Protein AF-A0A952T6V2-F1 (afdb_monomer)

Radius of gyration: 19.0 Å; Cα contacts (8 Å, |Δi|>4): 283; chains: 1; bounding box: 51×37×57 Å

Nearest PDB structures (foldseek):
  5joc-assembly2_B  TM=4.516E-01  e=6.821E+00  Escherichia coli
  5wac-assembly3_C  TM=3.506E-01  e=3.526E+00  Acinetobacter baumannii
  2gfg-assembly3_C  TM=2.099E-01  e=6.774E-01  Halalkalibacterium halodurans
  8jb8-assembly2_B  TM=3.671E-01  e=6.821E+00  Escherichia coli
  4kr1-assembly1_A  TM=1.926E-01  e=1.926E+00  Saccharomyces cerevisiae S288C

Mean predicted aligned error: 11.52 Å

pLDDT: mean 79.19, std 21.56, range [31.27, 98.25]

Solvent-accessible surface area (backbone atoms only — not comparable to full-atom values): 11192 Å² total; per-residue (Å²): 138,85,82,80,81,79,78,82,86,79,60,74,58,89,64,98,67,80,79,84,80,70,80,62,72,74,79,49,77,77,62,78,78,76,89,74,97,61,92,68,78,54,72,73,80,26,57,70,50,67,39,66,92,69,35,31,39,34,30,53,42,68,73,41,96,48,65,56,94,90,37,59,30,51,30,40,36,42,34,27,50,77,84,40,83,34,35,41,39,38,33,24,84,61,91,54,64,54,59,48,42,70,71,66,48,57,44,35,61,42,60,73,45,68,70,29,43,56,44,64,77,76,48,69,65,66,38,78,55,94,94,36,75,32,68,35,80,85,58,42,32,34,33,40,38,36,85,54,98,76,33,32,40,38,39,41,44,50,66,84,42,86,82,55,66,30,37,40,34,42,28,39,80,56,39,74,56,55,53,50,53,46,66,77,74,101

Structure (mmCIF, N/CA/C/O backbone):
data_AF-A0A952T6V2-F1
#
_entry.id   AF-A0A952T6V2-F1
#
loop_
_atom_site.group_PDB
_atom_site.id
_atom_site.type_symbol
_atom_site.label_atom_id
_atom_site.label_alt_id
_atom_site.label_comp_id
_atom_site.label_asym_id
_atom_site.label_entity_id
_atom_site.label_seq_id
_atom_site.pdbx_PDB_ins_code
_atom_site.Cartn_x
_atom_site.Cartn_y
_atom_site.Cartn_z
_atom_site.occupancy
_atom_site.B_iso_or_equiv
_atom_site.auth_seq_id
_atom_site.auth_comp_id
_atom_site.auth_asym_id
_atom_site.auth_atom_id
_atom_site.pdbx_PDB_model_num
ATOM 1 N N . MET A 1 1 ? 31.527 1.561 27.459 1.00 37.84 1 MET A N 1
ATOM 2 C CA . MET A 1 1 ? 30.372 2.118 26.726 1.00 37.84 1 MET A CA 1
ATOM 3 C C . MET A 1 1 ? 29.727 0.969 25.978 1.00 37.84 1 MET A C 1
ATOM 5 O O . MET A 1 1 ? 30.152 0.643 24.878 1.00 37.84 1 MET A O 1
ATOM 9 N N . GLU A 1 2 ? 28.798 0.285 26.635 1.00 31.27 2 GLU A N 1
ATOM 10 C CA . GLU A 1 2 ? 28.018 -0.795 26.032 1.00 31.27 2 GLU A CA 1
ATOM 11 C C . GLU A 1 2 ? 26.906 -0.183 25.176 1.00 31.27 2 GLU A C 1
ATOM 13 O O . GLU A 1 2 ? 26.205 0.728 25.615 1.00 31.27 2 GLU A O 1
ATOM 18 N N . ARG A 1 3 ? 26.798 -0.637 23.924 1.00 33.47 3 ARG A N 1
ATOM 19 C CA . ARG A 1 3 ? 25.703 -0.287 23.018 1.00 33.47 3 ARG A CA 1
ATOM 20 C C . ARG A 1 3 ? 24.607 -1.328 23.199 1.00 33.47 3 ARG A C 1
ATOM 22 O O . ARG A 1 3 ? 24.755 -2.466 22.764 1.00 33.47 3 ARG A O 1
ATOM 29 N N . THR A 1 4 ? 23.529 -0.932 23.857 1.00 34.03 4 THR A N 1
ATOM 30 C CA . THR A 1 4 ? 22.319 -1.737 23.998 1.00 34.03 4 THR A CA 1
ATOM 31 C C . THR A 1 4 ? 21.634 -1.834 22.636 1.00 34.03 4 THR A C 1
ATOM 33 O O . THR A 1 4 ? 21.195 -0.829 22.081 1.00 34.03 4 THR A O 1
ATOM 36 N N . HIS A 1 5 ? 21.576 -3.042 22.076 1.00 36.59 5 HIS A N 1
ATOM 37 C CA . HIS A 1 5 ? 20.748 -3.346 20.914 1.00 36.59 5 HIS A CA 1
ATOM 38 C C . HIS A 1 5 ? 19.276 -3.266 21.328 1.00 36.59 5 HIS A C 1
ATOM 40 O O . HIS A 1 5 ? 18.821 -4.017 22.188 1.00 36.59 5 HIS A O 1
ATOM 46 N N . GLN A 1 6 ? 18.548 -2.324 20.738 1.00 34.47 6 GLN A N 1
ATOM 47 C CA . GLN A 1 6 ? 17.123 -2.132 20.962 1.00 34.47 6 GLN A CA 1
ATOM 48 C C . GLN A 1 6 ? 16.366 -3.085 20.025 1.00 34.47 6 GLN A C 1
ATOM 50 O O . GLN A 1 6 ? 16.342 -2.881 18.812 1.00 34.47 6 GLN A O 1
ATOM 55 N N . SER A 1 7 ? 15.813 -4.164 20.584 1.00 36.34 7 SER A N 1
ATOM 56 C CA . SER A 1 7 ? 14.886 -5.057 19.880 1.00 36.34 7 SER A CA 1
ATOM 57 C C . SER A 1 7 ? 13.633 -4.281 19.494 1.00 36.34 7 SER A C 1
ATOM 59 O O . SER A 1 7 ? 12.967 -3.703 20.350 1.00 36.34 7 SER A O 1
ATOM 61 N N . THR A 1 8 ? 13.304 -4.275 18.206 1.00 36.53 8 THR A N 1
ATOM 62 C CA . THR A 1 8 ? 11.994 -3.848 17.717 1.00 36.53 8 THR A CA 1
ATOM 63 C C . THR A 1 8 ? 10.997 -4.936 18.096 1.00 36.53 8 THR A C 1
ATOM 65 O O . THR A 1 8 ? 11.062 -6.046 17.576 1.00 36.53 8 THR A O 1
ATOM 68 N N . GLU A 1 9 ? 10.137 -4.654 19.067 1.00 40.06 9 GLU A N 1
ATOM 69 C CA . GLU A 1 9 ? 9.125 -5.599 19.530 1.00 40.06 9 GLU A CA 1
ATOM 70 C C . GLU A 1 9 ? 7.988 -5.641 18.499 1.00 40.06 9 GLU A C 1
ATOM 72 O O . GLU A 1 9 ? 7.324 -4.642 18.226 1.00 40.06 9 GLU A O 1
ATOM 77 N N . GLU A 1 10 ? 7.851 -6.783 17.827 1.00 39.56 10 GLU A N 1
ATOM 78 C CA . GLU A 1 10 ? 6.893 -7.011 16.747 1.00 39.56 10 GLU A CA 1
ATOM 79 C C . GLU A 1 10 ? 5.647 -7.700 17.312 1.00 39.56 10 GLU A C 1
ATOM 81 O O . GLU A 1 10 ? 5.734 -8.823 17.807 1.00 39.56 10 GLU A O 1
ATOM 86 N N . ALA A 1 11 ? 4.477 -7.068 17.212 1.00 40.44 11 ALA A N 1
ATOM 87 C CA . ALA A 1 11 ? 3.218 -7.706 17.585 1.00 40.44 11 ALA A CA 1
ATOM 88 C C . ALA A 1 11 ? 2.654 -8.503 16.394 1.00 40.44 11 ALA A C 1
ATOM 90 O O . ALA A 1 11 ? 2.431 -7.963 15.308 1.00 40.44 11 ALA A O 1
ATOM 91 N N . SER A 1 12 ? 2.430 -9.805 16.593 1.00 35.06 12 SER A N 1
ATOM 92 C CA . SER A 1 12 ? 1.780 -10.694 15.624 1.00 35.06 12 SER A CA 1
ATOM 93 C C . SER A 1 12 ? 0.443 -11.157 16.192 1.00 35.06 12 SER A C 1
ATOM 95 O O . SER A 1 12 ? 0.396 -11.768 17.258 1.00 35.06 12 SER A O 1
ATOM 97 N N . THR A 1 13 ? -0.650 -10.869 15.488 1.00 37.66 13 THR A N 1
ATOM 98 C CA . THR A 1 13 ? -1.989 -11.309 15.889 1.00 37.66 13 THR A CA 1
ATOM 99 C C . THR A 1 13 ? -2.324 -12.606 15.156 1.00 37.66 13 THR A C 1
ATOM 101 O O . THR A 1 13 ? -2.355 -12.636 13.928 1.00 37.66 13 THR A O 1
ATOM 104 N N . LYS A 1 14 ? -2.569 -13.692 15.902 1.00 34.06 14 LYS A N 1
ATOM 105 C CA . LYS A 1 14 ? -3.143 -14.931 15.356 1.00 34.06 14 LYS A CA 1
ATOM 106 C C . LYS A 1 14 ? -4.663 -14.832 15.396 1.00 34.06 14 LYS A C 1
ATOM 108 O O . LYS A 1 14 ? -5.250 -14.775 16.472 1.00 34.06 14 LYS A O 1
ATOM 113 N N . ILE A 1 15 ? -5.288 -14.844 14.231 1.00 37.53 15 ILE A N 1
ATOM 114 C CA . ILE A 1 15 ? -6.725 -14.997 14.050 1.00 37.53 15 ILE A CA 1
ATOM 115 C C . ILE A 1 15 ? -6.931 -16.364 13.391 1.00 37.53 15 ILE A C 1
ATOM 117 O O . ILE A 1 15 ? -6.412 -16.613 12.302 1.00 37.53 15 ILE A O 1
ATOM 121 N N . ASP A 1 16 ? -7.665 -17.255 14.060 1.00 35.31 16 ASP A N 1
ATOM 122 C CA . ASP A 1 16 ? -8.148 -18.498 13.453 1.00 35.31 16 ASP A CA 1
ATOM 123 C C . ASP A 1 16 ? -9.247 -18.136 12.447 1.00 35.31 16 ASP A C 1
ATOM 125 O O . ASP A 1 16 ? -10.392 -17.855 12.811 1.00 35.31 16 ASP A O 1
ATOM 129 N N . LEU A 1 17 ? -8.870 -18.076 11.174 1.00 43.28 17 LEU A N 1
ATOM 130 C CA . LEU A 1 17 ? -9.769 -17.954 10.034 1.00 43.28 17 LEU A CA 1
ATOM 131 C C . LEU A 1 17 ? -9.491 -19.124 9.081 1.00 43.28 17 LEU A C 1
ATOM 133 O O . LEU A 1 17 ? -8.345 -19.571 8.987 1.00 43.28 17 LEU A O 1
ATOM 137 N N . PRO A 1 18 ? -10.527 -19.644 8.403 1.00 32.38 18 PRO A N 1
ATOM 138 C CA . PRO A 1 18 ? -10.370 -20.748 7.471 1.00 32.38 18 PRO A CA 1
ATOM 139 C C . PRO A 1 18 ? -9.387 -20.383 6.354 1.00 32.38 18 PRO A C 1
ATOM 141 O O . PRO A 1 18 ? -9.297 -19.232 5.931 1.00 32.38 18 PRO A O 1
ATOM 144 N N . GLU A 1 19 ? -8.649 -21.395 5.905 1.00 39.66 19 GLU A N 1
ATOM 145 C CA . GLU A 1 19 ? -7.667 -21.329 4.822 1.00 39.66 19 GLU A CA 1
ATOM 146 C C . GLU A 1 19 ? -8.234 -20.564 3.607 1.00 39.66 19 GLU A C 1
ATOM 148 O O . GLU A 1 19 ? -9.374 -20.839 3.214 1.00 39.66 19 GLU A O 1
ATOM 153 N N . PRO A 1 20 ? -7.486 -19.615 3.006 1.00 42.19 20 PRO A N 1
ATOM 154 C CA . PRO A 1 20 ? -7.994 -18.796 1.912 1.00 42.19 20 PRO A CA 1
ATOM 155 C C . PRO A 1 20 ? -8.343 -19.677 0.710 1.00 42.19 20 PRO A C 1
ATOM 157 O O . PRO A 1 20 ? -7.480 -20.150 -0.034 1.00 42.19 20 PRO A O 1
ATOM 160 N N . GLN A 1 21 ? -9.639 -19.911 0.519 1.00 48.03 21 GLN A N 1
ATOM 161 C CA . GLN A 1 21 ? -10.158 -20.565 -0.667 1.00 48.03 21 GLN A CA 1
ATOM 162 C C . GLN A 1 21 ? -10.368 -19.517 -1.753 1.00 48.03 21 GLN A C 1
ATOM 164 O O . GLN A 1 21 ? -11.369 -18.811 -1.760 1.00 48.03 21 GLN A O 1
ATOM 169 N N . ARG A 1 22 ? -9.449 -19.558 -2.725 1.00 41.00 22 ARG A N 1
ATOM 170 C CA . ARG A 1 22 ? -9.471 -18.872 -4.027 1.00 41.00 22 ARG A CA 1
ATOM 171 C C . ARG A 1 22 ? -9.069 -17.400 -3.981 1.00 41.00 22 ARG A C 1
ATOM 173 O O . ARG A 1 22 ? -9.479 -16.638 -3.123 1.00 41.00 22 ARG A O 1
ATOM 180 N N . LEU A 1 23 ? -8.266 -17.033 -4.980 1.00 43.12 23 LEU A N 1
ATOM 181 C CA . LEU A 1 23 ? -8.053 -15.646 -5.378 1.00 43.12 23 LEU A CA 1
ATOM 182 C C . LEU A 1 23 ? -9.430 -14.979 -5.568 1.00 43.12 23 LEU A C 1
ATOM 184 O O . LEU A 1 23 ? -10.278 -15.599 -6.226 1.00 43.12 23 LEU A O 1
ATOM 188 N N . PRO A 1 24 ? -9.660 -13.758 -5.057 1.00 44.09 24 PRO A N 1
ATOM 189 C CA . PRO A 1 24 ? -10.849 -12.996 -5.408 1.00 44.09 24 PRO A CA 1
ATOM 190 C C . PRO A 1 24 ? -10.880 -12.849 -6.932 1.00 44.09 24 PRO A C 1
ATOM 192 O O . PRO A 1 24 ? -9.847 -12.608 -7.569 1.00 44.09 24 PRO A O 1
ATOM 195 N N . ALA A 1 25 ? -12.057 -13.047 -7.533 1.00 44.12 25 ALA A N 1
ATOM 196 C CA . ALA A 1 25 ? -12.261 -12.927 -8.981 1.00 44.12 25 ALA A CA 1
ATOM 197 C C . ALA A 1 25 ? -11.812 -11.550 -9.514 1.00 44.12 25 ALA A C 1
ATOM 199 O O . ALA A 1 25 ? -11.469 -11.396 -10.681 1.00 44.12 25 ALA A O 1
ATOM 200 N N . ASP A 1 26 ? -11.727 -10.578 -8.620 1.00 41.47 26 ASP A N 1
ATOM 201 C CA . ASP A 1 26 ? -11.374 -9.187 -8.844 1.00 41.47 26 ASP A CA 1
ATOM 202 C C . ASP A 1 26 ? -9.878 -9.016 -9.181 1.00 41.47 26 ASP A C 1
ATOM 204 O O . ASP A 1 26 ? -9.499 -8.069 -9.866 1.00 41.47 26 ASP A O 1
ATOM 208 N N . LEU A 1 27 ? -9.021 -9.978 -8.804 1.00 39.78 27 LEU A N 1
ATOM 209 C CA . LEU A 1 27 ? -7.628 -10.056 -9.274 1.00 39.78 27 LEU A CA 1
ATOM 210 C C . LEU A 1 27 ? -7.505 -10.657 -10.686 1.00 39.78 27 LEU A C 1
ATOM 212 O O . LEU A 1 27 ? -6.405 -10.723 -11.231 1.00 39.78 27 LEU A O 1
ATOM 216 N N . GLN A 1 28 ? -8.618 -11.078 -11.299 1.00 36.97 28 GLN A N 1
ATOM 217 C CA . GLN A 1 28 ? -8.673 -11.519 -12.696 1.00 36.97 28 GLN A CA 1
ATOM 218 C C . GLN A 1 28 ? -9.097 -10.399 -13.654 1.00 36.97 28 GLN A C 1
ATOM 220 O O . GLN A 1 28 ? -9.192 -10.644 -14.854 1.00 36.97 28 GLN A O 1
ATOM 225 N N . ILE A 1 29 ? -9.256 -9.152 -13.193 1.00 38.03 29 ILE A N 1
ATOM 226 C CA . ILE A 1 29 ? -9.499 -7.986 -14.064 1.00 38.03 29 ILE A CA 1
ATOM 227 C C . ILE A 1 29 ? -8.165 -7.424 -14.604 1.00 38.03 29 ILE A C 1
ATOM 229 O O . ILE A 1 29 ? -7.906 -6.229 -14.630 1.00 38.03 29 ILE A O 1
ATOM 233 N N . LEU A 1 30 ? -7.283 -8.318 -15.042 1.00 36.22 30 LEU A N 1
ATOM 234 C CA . LEU A 1 30 ? -6.375 -8.083 -16.170 1.00 36.22 30 LEU A CA 1
ATOM 235 C C . LEU A 1 30 ? -6.585 -9.148 -17.259 1.00 36.22 30 LEU A C 1
ATOM 237 O O . LEU A 1 30 ? -5.822 -9.224 -18.219 1.00 36.22 30 LEU A O 1
ATOM 241 N N . THR A 1 31 ? -7.647 -9.954 -17.151 1.00 31.77 31 THR A N 1
ATOM 242 C CA . THR A 1 31 ? -8.144 -10.750 -18.270 1.00 31.77 31 THR A CA 1
ATOM 243 C C . THR A 1 31 ? -8.910 -9.790 -19.164 1.00 31.77 31 THR A C 1
ATOM 245 O O . THR A 1 31 ? -10.026 -9.369 -18.865 1.00 31.77 31 THR A O 1
ATOM 248 N N . ILE A 1 32 ? -8.215 -9.357 -20.208 1.00 39.94 32 ILE A N 1
ATOM 249 C CA . ILE A 1 32 ? -8.667 -8.453 -21.254 1.00 39.94 32 ILE A CA 1
ATOM 250 C C .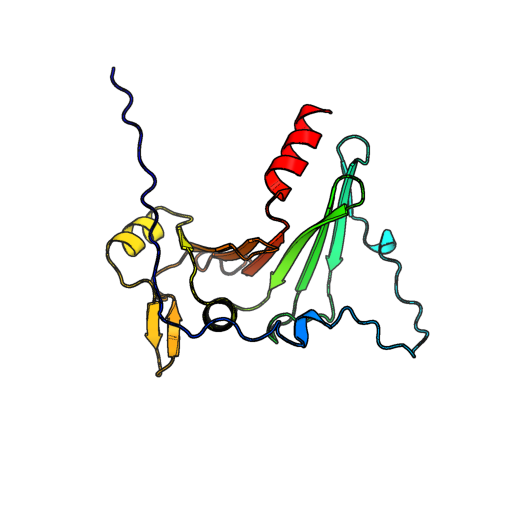 ILE A 1 32 ? -9.958 -9.031 -21.843 1.00 39.94 32 ILE A C 1
ATOM 252 O O . ILE A 1 32 ? -9.918 -9.934 -22.673 1.00 39.94 32 ILE A O 1
ATOM 256 N N . ASN A 1 33 ? -11.111 -8.529 -21.398 1.00 31.89 33 ASN A N 1
ATOM 257 C CA . ASN A 1 33 ? -12.343 -8.696 -22.153 1.00 31.89 33 ASN A CA 1
ATOM 258 C C . ASN A 1 33 ? -12.164 -7.908 -23.453 1.00 31.89 33 ASN A C 1
ATOM 260 O O . ASN A 1 33 ? -12.061 -6.677 -23.457 1.00 31.89 33 ASN A O 1
ATOM 264 N N . GLU A 1 34 ? -12.027 -8.668 -24.535 1.00 47.62 34 GLU A N 1
ATOM 265 C CA . GLU A 1 34 ? -12.043 -8.205 -25.912 1.00 47.62 34 GLU A CA 1
ATOM 266 C C . GLU A 1 34 ? -13.343 -7.458 -26.223 1.00 47.62 34 GLU A C 1
ATOM 268 O O . GLU A 1 34 ? -14.375 -7.659 -25.582 1.00 47.62 34 GLU A O 1
ATOM 273 N N . SER A 1 35 ? -13.273 -6.645 -27.278 1.00 45.28 35 SER A N 1
ATOM 274 C CA . SER A 1 35 ? -14.307 -5.771 -27.841 1.00 45.28 35 SER A CA 1
ATOM 275 C C . SER A 1 35 ? -14.550 -4.468 -27.075 1.00 45.28 35 SER A C 1
ATOM 277 O O . SER A 1 35 ? -15.438 -4.373 -26.248 1.00 45.28 35 SER A O 1
ATOM 279 N N . PHE A 1 36 ? -13.715 -3.464 -27.360 1.00 37.94 36 PHE A N 1
ATOM 280 C CA . PHE A 1 36 ? -14.104 -2.131 -27.852 1.00 37.94 36 PHE A CA 1
ATOM 281 C C . PHE A 1 36 ? -12.799 -1.413 -28.245 1.00 37.94 36 PHE A C 1
ATOM 283 O O . PHE A 1 36 ? -11.944 -1.171 -27.392 1.00 37.94 36 PHE A O 1
ATOM 290 N N . GLU A 1 37 ? -12.615 -1.151 -29.544 1.00 41.56 37 GLU A N 1
ATOM 291 C CA . GLU A 1 37 ? -11.540 -0.302 -30.078 1.00 41.56 37 GLU A CA 1
ATOM 292 C C . GLU A 1 37 ? -11.825 1.162 -29.711 1.00 41.56 37 GLU A C 1
ATOM 294 O O . GLU A 1 37 ? -12.284 1.958 -30.523 1.00 41.56 37 GLU A O 1
ATOM 299 N N . GLU A 1 38 ? -11.602 1.513 -28.451 1.00 47.00 38 GLU A N 1
ATOM 300 C CA . GLU A 1 38 ? -11.162 2.863 -28.117 1.00 47.00 38 GLU A CA 1
ATOM 301 C C . GLU A 1 38 ? -9.634 2.840 -28.168 1.00 47.00 38 GLU A C 1
ATOM 303 O O . GLU A 1 38 ? -9.030 1.847 -27.750 1.00 47.00 38 GLU A O 1
ATOM 308 N N . GLU A 1 39 ? -9.006 3.891 -28.705 1.00 48.47 39 GLU A N 1
ATOM 309 C CA . GLU A 1 39 ? -7.558 4.108 -28.615 1.00 48.47 39 GLU A CA 1
ATOM 310 C C . GLU A 1 39 ? -7.175 4.137 -27.130 1.00 48.47 39 GLU A C 1
ATOM 312 O O . GLU A 1 39 ? -7.194 5.177 -26.472 1.00 48.47 39 GLU A O 1
ATOM 317 N N . ARG A 1 40 ? -6.914 2.958 -26.558 1.00 55.69 40 ARG A N 1
ATOM 318 C CA . ARG A 1 40 ? -6.440 2.846 -25.187 1.00 55.69 40 ARG A CA 1
ATOM 319 C C . ARG A 1 40 ? -5.049 3.473 -25.177 1.00 55.69 40 ARG A C 1
ATOM 321 O O . ARG A 1 40 ? -4.215 3.035 -25.973 1.00 55.69 40 ARG A O 1
ATOM 328 N N . PRO A 1 41 ? -4.795 4.471 -24.316 1.00 64.38 41 PRO A N 1
ATOM 329 C CA . PRO A 1 41 ? -3.466 5.050 -24.192 1.00 64.38 41 PRO A CA 1
ATOM 330 C C . PRO A 1 41 ? -2.452 3.937 -23.920 1.00 64.38 41 PRO A C 1
ATOM 332 O O . PRO A 1 41 ? -2.725 3.001 -23.156 1.00 64.38 41 PRO A O 1
ATOM 335 N N . SER A 1 42 ? -1.306 4.016 -24.593 1.00 81.00 42 SER A N 1
ATOM 336 C CA . SER A 1 42 ? -0.208 3.082 -24.374 1.00 81.00 42 SER A CA 1
ATOM 337 C C . SER A 1 42 ? 0.282 3.233 -22.937 1.00 81.00 42 SER A C 1
ATOM 339 O O . SER A 1 42 ? 0.244 4.324 -22.370 1.00 81.00 42 SER A O 1
ATOM 341 N N . LEU A 1 43 ? 0.800 2.158 -22.336 1.00 79.81 43 LEU A N 1
ATOM 342 C CA . LEU A 1 43 ? 1.457 2.269 -21.032 1.00 79.81 43 LEU A CA 1
ATOM 343 C C . LEU A 1 43 ? 2.598 3.304 -21.073 1.00 79.81 43 LEU A C 1
ATOM 345 O O . LEU A 1 43 ? 2.808 4.020 -20.097 1.00 79.81 43 LEU A O 1
ATOM 349 N N . ASP A 1 44 ? 3.267 3.433 -22.221 1.00 83.38 44 ASP A N 1
ATOM 350 C CA . ASP A 1 44 ? 4.333 4.412 -22.453 1.00 83.38 44 ASP A CA 1
ATOM 351 C C . ASP A 1 44 ? 3.869 5.866 -22.290 1.00 83.38 44 ASP A C 1
ATOM 353 O O . ASP A 1 44 ? 4.663 6.709 -21.872 1.00 83.38 44 ASP A O 1
ATOM 357 N N . ASP A 1 45 ? 2.584 6.159 -22.525 1.00 84.00 45 ASP A N 1
ATOM 3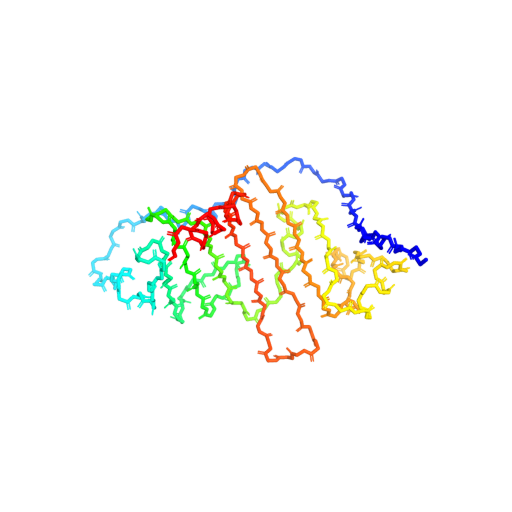58 C CA . ASP A 1 45 ? 2.012 7.499 -22.322 1.00 84.00 45 ASP A CA 1
ATOM 359 C C . ASP A 1 45 ? 2.009 7.899 -20.835 1.00 84.00 45 ASP A C 1
ATOM 361 O O . ASP A 1 45 ? 1.913 9.079 -20.494 1.00 84.00 45 ASP A O 1
ATOM 365 N N . TYR A 1 46 ? 2.147 6.916 -19.941 1.00 86.94 46 TYR A N 1
ATOM 366 C CA . TYR A 1 46 ? 2.204 7.088 -18.491 1.00 86.94 46 TYR A CA 1
ATOM 367 C C . TYR A 1 46 ? 3.620 6.981 -17.918 1.00 86.94 46 TYR A C 1
ATOM 369 O O . TYR A 1 46 ? 3.777 7.018 -16.691 1.00 86.94 46 TYR A O 1
ATOM 377 N N . LEU A 1 47 ? 4.653 6.826 -18.756 1.00 89.62 47 LEU A N 1
ATOM 378 C CA . LEU A 1 47 ? 6.036 6.752 -18.293 1.00 89.62 47 LEU A CA 1
ATOM 379 C C . LEU A 1 47 ? 6.413 8.056 -17.586 1.00 89.62 47 LEU A C 1
ATOM 381 O O . LEU A 1 47 ? 6.461 9.129 -18.184 1.00 89.62 47 LEU A O 1
ATOM 385 N N . PHE A 1 48 ? 6.723 7.953 -16.297 1.00 91.06 48 PHE A N 1
ATOM 386 C CA . PHE A 1 48 ? 7.112 9.098 -15.486 1.00 91.06 48 PHE A CA 1
ATOM 387 C C . PHE A 1 48 ? 8.629 9.285 -15.457 1.00 91.06 48 PHE A C 1
ATOM 389 O O . PHE A 1 48 ? 9.119 10.413 -15.459 1.00 91.06 48 PHE A O 1
ATOM 396 N N . GLY A 1 49 ? 9.394 8.191 -15.435 1.00 89.88 49 GLY A N 1
ATOM 397 C CA . GLY A 1 49 ? 10.847 8.288 -15.450 1.00 89.88 49 GLY A CA 1
ATOM 398 C C . GLY A 1 49 ? 11.575 6.954 -15.462 1.00 89.88 49 GLY A C 1
ATOM 399 O O . GLY A 1 49 ? 11.015 5.914 -15.109 1.00 89.88 49 GLY A O 1
ATOM 400 N N . LYS A 1 50 ? 12.852 7.036 -15.846 1.00 93.62 50 LYS A N 1
ATOM 401 C CA . LYS A 1 50 ? 13.815 5.935 -15.876 1.00 93.62 50 LYS A CA 1
ATOM 402 C C . LYS A 1 50 ? 15.049 6.280 -15.042 1.00 93.62 50 LYS A C 1
ATOM 404 O O . LYS A 1 50 ? 15.476 7.433 -15.009 1.00 93.62 50 LYS A O 1
ATOM 409 N N . PHE A 1 51 ? 15.603 5.291 -14.350 1.00 90.88 51 PHE A N 1
ATOM 410 C CA . PHE A 1 51 ? 16.726 5.430 -13.420 1.00 90.88 51 PHE A CA 1
ATOM 411 C C . PHE A 1 51 ? 17.666 4.223 -13.540 1.00 90.88 51 PHE A C 1
ATOM 413 O O . PHE A 1 51 ? 17.309 3.214 -14.145 1.00 90.88 51 PHE A O 1
ATOM 420 N N . PHE A 1 52 ? 18.863 4.322 -12.950 1.00 88.62 52 PHE A N 1
ATOM 421 C CA . PHE A 1 52 ? 19.866 3.245 -12.936 1.00 88.62 52 PHE A CA 1
ATOM 422 C C . PHE A 1 52 ? 20.202 2.720 -14.342 1.00 88.62 52 PHE A C 1
ATOM 424 O O . PHE A 1 52 ? 20.113 1.524 -14.601 1.00 88.62 52 PHE A O 1
ATOM 431 N N . GLN A 1 53 ? 20.558 3.627 -15.262 1.00 88.06 53 GLN A N 1
ATOM 432 C CA . GLN A 1 53 ? 20.832 3.300 -16.674 1.00 88.06 53 GLN A CA 1
ATOM 433 C C . GLN A 1 53 ? 19.643 2.597 -17.355 1.00 88.06 53 GLN A C 1
ATOM 435 O O . GLN A 1 53 ? 19.800 1.558 -17.986 1.00 88.06 53 GLN A O 1
ATOM 440 N N . ASP A 1 54 ? 18.444 3.155 -17.175 1.00 88.12 54 ASP A N 1
ATOM 441 C CA . ASP A 1 54 ? 17.173 2.648 -17.713 1.00 88.12 54 ASP A CA 1
ATOM 442 C C . ASP A 1 54 ? 16.728 1.275 -17.185 1.00 88.12 54 ASP A C 1
ATOM 444 O O . ASP A 1 54 ? 15.781 0.684 -17.695 1.00 88.12 54 ASP A O 1
ATOM 448 N N . ARG A 1 55 ? 17.363 0.778 -16.117 1.00 91.81 55 ARG A N 1
ATOM 449 C CA . ARG A 1 55 ? 17.015 -0.502 -15.484 1.00 91.81 55 ARG A CA 1
ATOM 450 C C . ARG A 1 55 ? 15.875 -0.400 -14.483 1.00 91.81 55 ARG A C 1
ATOM 452 O O . ARG A 1 55 ? 15.342 -1.423 -14.076 1.00 91.81 55 ARG A O 1
ATOM 459 N N . ALA A 1 56 ? 15.505 0.799 -14.046 1.00 93.88 56 ALA A N 1
ATOM 460 C CA . ALA A 1 56 ? 14.314 1.008 -13.234 1.00 93.88 56 ALA A CA 1
ATOM 461 C C . ALA A 1 56 ? 13.390 2.011 -13.908 1.00 93.88 56 ALA A C 1
ATOM 463 O O . ALA A 1 56 ? 13.812 3.122 -14.223 1.00 93.88 56 ALA A O 1
ATOM 464 N N . GLU A 1 57 ? 12.128 1.639 -14.072 1.00 94.50 57 GLU A N 1
ATOM 465 C CA . GLU A 1 57 ? 11.117 2.454 -14.735 1.00 94.50 57 GLU A CA 1
ATOM 466 C C . GLU A 1 57 ? 9.881 2.582 -13.850 1.00 94.50 57 GLU A C 1
ATOM 468 O O . GLU A 1 57 ? 9.473 1.642 -13.158 1.00 94.50 57 GLU A O 1
ATOM 473 N N . PHE A 1 58 ? 9.287 3.771 -13.865 1.00 93.94 58 PHE A N 1
ATOM 474 C CA . PHE A 1 58 ? 8.117 4.090 -13.063 1.00 93.94 58 PHE A CA 1
ATOM 475 C C . PHE A 1 58 ? 7.058 4.712 -13.961 1.00 93.94 58 PHE A C 1
ATOM 477 O O . PHE A 1 58 ? 7.332 5.686 -14.664 1.00 93.94 58 PHE A O 1
ATOM 484 N N . PHE A 1 59 ? 5.844 4.182 -13.893 1.00 93.50 59 PHE A N 1
ATOM 485 C CA . PHE A 1 59 ? 4.692 4.681 -14.637 1.00 93.50 59 PHE A CA 1
ATOM 486 C C . PHE A 1 59 ? 3.674 5.232 -13.648 1.00 93.50 59 PHE A C 1
ATOM 488 O O . PHE A 1 59 ? 3.406 4.588 -12.632 1.00 93.50 59 PHE A O 1
ATOM 495 N N . VAL A 1 60 ? 3.122 6.415 -13.915 1.00 93.44 60 VAL A N 1
ATOM 496 C CA . VAL A 1 60 ? 2.171 7.090 -13.022 1.00 93.44 60 VAL A CA 1
ATOM 497 C C . VAL A 1 60 ? 0.866 7.327 -13.768 1.00 93.44 60 VAL A C 1
ATOM 499 O O . VAL A 1 60 ? 0.767 8.199 -14.625 1.00 93.44 60 VAL A O 1
ATOM 502 N N . ILE A 1 61 ? -0.156 6.564 -13.397 1.00 91.06 61 ILE 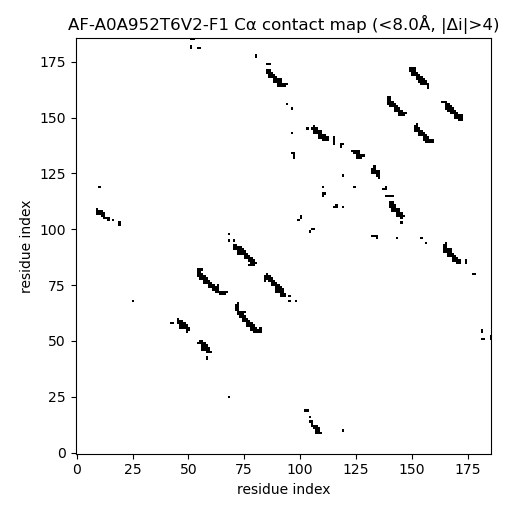A N 1
ATOM 503 C CA . ILE A 1 61 ? -1.496 6.639 -13.974 1.00 91.06 61 ILE A CA 1
ATOM 504 C C . ILE A 1 61 ? -2.372 7.413 -12.992 1.00 91.06 61 ILE A C 1
ATOM 506 O O . ILE A 1 61 ? -2.797 6.884 -11.962 1.00 91.06 61 ILE A O 1
ATOM 510 N N . GLN A 1 62 ? -2.605 8.689 -13.284 1.00 89.19 62 GLN A N 1
ATOM 511 C CA . GLN A 1 62 ? -3.514 9.537 -12.514 1.00 89.19 62 GLN A CA 1
ATOM 512 C C . GLN A 1 62 ? -4.956 9.350 -12.986 1.00 89.19 62 GLN A C 1
ATOM 514 O O . GLN A 1 62 ? -5.191 9.023 -14.147 1.00 89.19 62 GLN A O 1
ATOM 519 N N . HIS A 1 63 ? -5.915 9.600 -12.090 1.00 80.69 63 HIS A N 1
ATOM 520 C CA . HIS A 1 63 ? -7.349 9.573 -12.397 1.00 80.69 63 HIS A CA 1
ATOM 521 C C . HIS A 1 63 ? -7.779 8.224 -12.993 1.00 80.69 63 HIS A C 1
ATOM 523 O O . HIS A 1 63 ? -8.568 8.162 -13.934 1.00 80.69 63 HIS A O 1
ATOM 529 N N . SER A 1 64 ? -7.223 7.131 -12.465 1.00 76.50 64 SER A N 1
ATOM 530 C CA . SER A 1 64 ? -7.594 5.798 -12.917 1.00 76.50 64 SER A CA 1
ATOM 531 C C . SER A 1 64 ? -9.078 5.558 -12.648 1.00 76.50 64 SER A C 1
ATOM 533 O O . SER A 1 64 ? -9.526 5.704 -11.516 1.00 76.50 64 SER A O 1
ATOM 535 N N . ASN A 1 65 ? -9.824 5.089 -13.648 1.00 79.38 65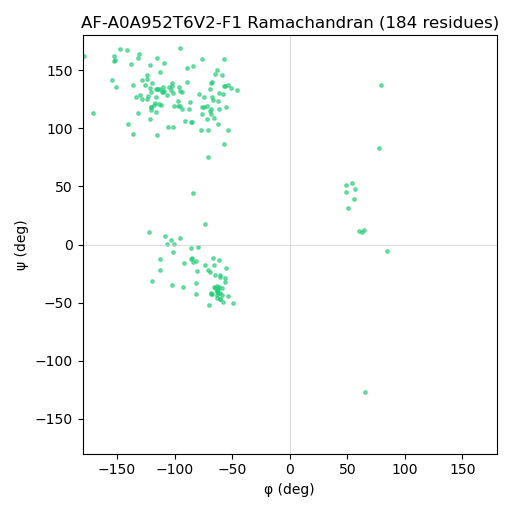 ASN A N 1
ATOM 536 C CA . ASN A 1 65 ? -11.199 4.599 -13.462 1.00 79.38 65 ASN A CA 1
ATOM 537 C C . ASN A 1 65 ? -11.243 3.221 -12.764 1.00 79.38 65 ASN A C 1
ATOM 539 O O . ASN A 1 65 ? -12.235 2.500 -12.850 1.00 79.38 65 ASN A O 1
ATOM 543 N N . SER A 1 66 ? -10.147 2.834 -12.112 1.00 83.00 66 SER A N 1
ATOM 544 C CA . SER A 1 66 ? -9.955 1.539 -11.480 1.00 83.00 66 SER A CA 1
ATOM 545 C C . SER A 1 66 ? -10.433 1.561 -10.035 1.00 83.00 66 SER A C 1
ATOM 547 O O . SER A 1 66 ? -10.370 2.581 -9.343 1.00 83.00 66 SER A O 1
ATOM 549 N N . THR A 1 67 ? -10.844 0.396 -9.555 1.00 87.44 67 THR A N 1
ATOM 550 C CA . THR A 1 67 ? -11.173 0.164 -8.151 1.00 87.44 67 THR A CA 1
ATOM 551 C C . THR A 1 67 ? -10.305 -0.949 -7.584 1.00 87.44 67 THR A C 1
ATOM 553 O O . THR A 1 67 ? -9.819 -1.818 -8.309 1.00 87.44 67 THR A O 1
ATOM 556 N N . ILE A 1 68 ? -10.105 -0.924 -6.270 1.00 87.88 68 ILE A N 1
ATOM 557 C CA . ILE A 1 68 ? -9.541 -2.041 -5.523 1.00 87.88 68 ILE A CA 1
ATOM 558 C C . ILE A 1 68 ? -10.382 -2.273 -4.273 1.00 87.88 68 ILE A C 1
ATOM 560 O O . ILE A 1 68 ? -10.653 -1.331 -3.530 1.00 87.88 68 ILE A O 1
ATOM 564 N N . PHE A 1 69 ? -10.841 -3.509 -4.061 1.00 87.56 69 PHE A N 1
ATOM 565 C CA . PHE A 1 69 ? -11.800 -3.835 -2.996 1.00 87.56 69 PHE A CA 1
ATOM 566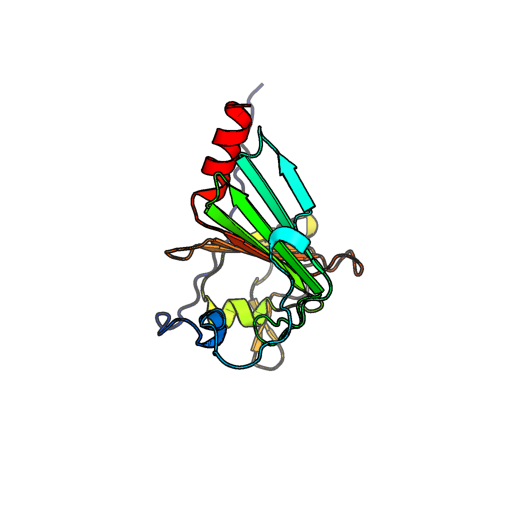 C C . PHE A 1 69 ? -13.011 -2.889 -2.983 1.00 87.56 69 PHE A C 1
ATOM 568 O O . PHE A 1 69 ? -13.357 -2.367 -1.927 1.00 87.56 69 PHE A O 1
ATOM 575 N N . ASP A 1 70 ? -13.596 -2.602 -4.151 1.00 87.19 70 ASP A N 1
ATOM 576 C CA . ASP A 1 70 ? -14.685 -1.627 -4.355 1.00 87.19 70 ASP A CA 1
ATOM 577 C C . ASP A 1 70 ? -14.370 -0.170 -3.963 1.00 87.19 70 ASP A C 1
ATOM 579 O O . ASP A 1 70 ? -15.265 0.673 -3.924 1.00 87.19 70 ASP A O 1
ATOM 583 N N . THR A 1 71 ? -13.105 0.166 -3.698 1.00 89.00 71 THR A N 1
ATOM 584 C CA . THR A 1 71 ? -12.672 1.539 -3.416 1.00 89.00 71 THR A CA 1
ATOM 585 C C . THR A 1 71 ? -12.023 2.165 -4.651 1.00 89.00 71 THR A C 1
ATOM 587 O O . THR A 1 71 ? -11.120 1.558 -5.234 1.00 89.00 71 THR A O 1
ATOM 590 N N . PRO A 1 72 ? -12.438 3.382 -5.051 1.00 90.25 72 PRO A N 1
ATOM 591 C CA . PRO A 1 72 ? -11.804 4.117 -6.137 1.00 90.25 72 PRO A CA 1
ATOM 592 C C . PRO A 1 72 ? -10.311 4.350 -5.899 1.00 90.25 72 PRO A C 1
ATOM 594 O O . PRO A 1 72 ? -9.883 4.744 -4.810 1.00 90.25 72 PRO A O 1
ATOM 597 N N . VAL A 1 73 ? -9.520 4.147 -6.950 1.00 91.12 73 VAL A N 1
ATOM 598 C CA . VAL A 1 73 ? -8.090 4.450 -6.951 1.00 91.12 73 VAL A CA 1
ATOM 599 C C . VAL A 1 73 ? -7.873 5.817 -7.592 1.00 91.12 73 VAL A C 1
ATOM 601 O O . VAL A 1 73 ? -8.257 6.042 -8.736 1.00 91.12 73 VAL A O 1
ATOM 604 N N . SER A 1 74 ? -7.229 6.740 -6.881 1.00 91.31 74 SER A N 1
ATOM 605 C CA . SER A 1 74 ? -6.918 8.070 -7.422 1.00 91.31 74 SER A CA 1
ATOM 606 C C . SER A 1 74 ? -5.660 8.066 -8.291 1.00 91.31 74 SER A C 1
ATOM 608 O O . SER A 1 74 ? -5.546 8.839 -9.245 1.00 91.31 74 SER A O 1
ATOM 610 N N . THR A 1 75 ? -4.686 7.217 -7.962 1.00 92.88 75 THR A N 1
ATOM 611 C CA . THR A 1 75 ? -3.428 7.082 -8.703 1.00 92.88 75 THR A CA 1
ATOM 612 C C . THR A 1 75 ? -2.875 5.669 -8.569 1.00 92.88 75 THR A C 1
ATOM 614 O O . THR A 1 75 ? -2.811 5.126 -7.464 1.00 92.88 75 THR A O 1
ATOM 617 N N . VAL A 1 76 ? -2.414 5.106 -9.684 1.00 94.94 76 VAL A N 1
ATOM 618 C CA . VAL A 1 76 ? -1.640 3.861 -9.732 1.00 94.94 76 VAL A CA 1
ATOM 619 C C . VAL A 1 76 ? -0.208 4.199 -10.125 1.00 94.94 76 VAL A C 1
ATOM 621 O O . VAL A 1 76 ? 0.020 4.917 -11.095 1.00 94.94 76 VAL A O 1
ATOM 624 N N . VAL A 1 77 ? 0.762 3.678 -9.380 1.00 95.12 77 VAL A N 1
ATOM 625 C CA . VAL A 1 77 ? 2.181 3.757 -9.728 1.00 95.12 77 VAL A CA 1
ATOM 626 C C . VAL A 1 77 ? 2.715 2.350 -9.933 1.00 95.12 77 VAL A C 1
ATOM 628 O O . VAL A 1 77 ? 2.672 1.531 -9.011 1.00 95.12 77 VAL A O 1
ATOM 631 N N . LEU A 1 78 ? 3.222 2.077 -11.130 1.00 95.44 78 LEU A N 1
ATOM 632 C CA . LEU A 1 78 ? 3.823 0.798 -11.496 1.00 95.44 78 LEU A CA 1
ATOM 633 C C . LEU A 1 78 ? 5.341 0.931 -11.488 1.00 95.44 78 LEU A C 1
ATOM 635 O O . LEU A 1 78 ? 5.878 1.921 -11.977 1.00 95.44 78 LEU A O 1
ATOM 639 N N . TYR A 1 79 ? 6.012 -0.068 -10.929 1.00 94.62 79 TYR A N 1
ATOM 640 C CA . TYR A 1 79 ? 7.457 -0.110 -10.764 1.00 94.62 7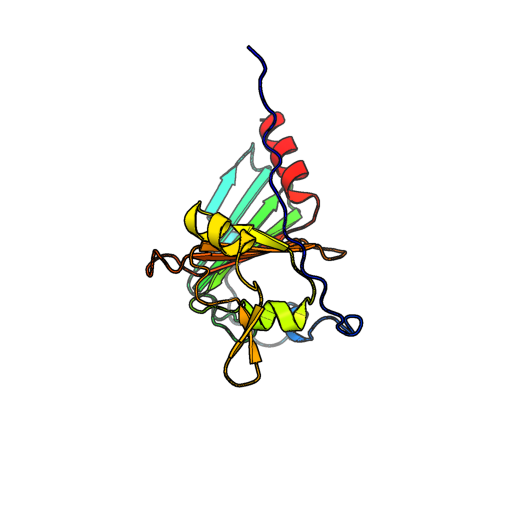9 TYR A CA 1
ATOM 641 C C . TYR A 1 79 ? 8.002 -1.326 -11.510 1.00 94.62 79 TYR A C 1
ATOM 643 O O . TYR A 1 79 ? 7.682 -2.469 -11.157 1.00 94.62 79 TYR A O 1
ATOM 651 N N . TYR A 1 80 ? 8.853 -1.069 -12.495 1.00 95.00 80 TYR A N 1
ATOM 652 C CA . TYR A 1 80 ? 9.536 -2.084 -13.284 1.00 95.00 80 TYR A CA 1
ATOM 653 C C . TYR A 1 80 ? 11.032 -2.041 -12.995 1.00 95.00 80 TYR A C 1
ATOM 655 O O . TYR A 1 80 ? 11.622 -0.963 -12.950 1.00 95.00 80 TYR A O 1
ATOM 663 N N . LEU A 1 81 ? 11.634 -3.208 -12.777 1.00 94.69 81 LEU A N 1
ATOM 664 C CA . LEU A 1 81 ? 13.073 -3.382 -12.583 1.00 94.69 81 LEU A CA 1
ATOM 665 C C . LEU A 1 81 ? 13.561 -4.393 -13.625 1.00 94.69 81 LEU A C 1
ATOM 667 O O . LEU A 1 81 ? 13.000 -5.478 -13.711 1.00 94.69 81 LEU A O 1
ATOM 671 N N . ASP A 1 82 ? 14.560 -4.034 -14.429 1.00 92.31 82 ASP A N 1
ATOM 672 C CA . ASP A 1 82 ? 15.066 -4.819 -15.567 1.00 92.31 82 ASP A CA 1
ATOM 673 C C . ASP A 1 82 ? 13.961 -5.284 -16.544 1.00 92.31 82 ASP A C 1
ATOM 675 O O . ASP A 1 82 ? 14.061 -6.336 -17.167 1.00 92.31 82 ASP A O 1
ATOM 679 N N . GLY A 1 83 ? 12.893 -4.489 -16.685 1.00 89.44 83 GLY A N 1
ATOM 680 C CA . GLY A 1 83 ? 11.729 -4.808 -17.520 1.00 89.44 83 GLY A CA 1
ATOM 681 C C . GLY A 1 83 ? 10.667 -5.683 -16.843 1.00 89.44 83 GLY A C 1
ATOM 682 O O . GLY A 1 83 ? 9.580 -5.846 -17.396 1.00 89.44 83 GLY A O 1
ATOM 683 N N . ASP A 1 84 ? 10.915 -6.177 -15.627 1.00 93.06 84 ASP A N 1
ATOM 684 C CA . ASP A 1 84 ? 9.957 -6.978 -14.866 1.00 93.06 84 ASP A CA 1
ATOM 685 C C . ASP A 1 84 ? 9.116 -6.111 -13.921 1.00 93.06 84 ASP A C 1
ATOM 687 O O . ASP A 1 84 ? 9.640 -5.327 -13.122 1.00 93.06 84 ASP A O 1
ATOM 691 N N . HIS A 1 85 ? 7.792 -6.288 -13.947 1.00 94.25 85 HIS A N 1
ATOM 692 C CA . HIS A 1 85 ? 6.890 -5.629 -13.002 1.00 94.25 85 HIS A CA 1
ATOM 693 C C . HIS A 1 85 ? 7.093 -6.190 -11.590 1.00 94.25 85 HIS A C 1
ATOM 695 O O . HIS A 1 85 ? 6.744 -7.335 -11.302 1.00 94.25 85 HIS A O 1
ATOM 701 N N . CYS A 1 86 ? 7.624 -5.367 -10.688 1.00 94.81 86 CYS A N 1
ATOM 702 C CA . CYS A 1 86 ? 8.009 -5.824 -9.354 1.00 94.81 86 CYS A CA 1
ATOM 703 C C . CYS A 1 86 ? 7.151 -5.239 -8.230 1.00 94.81 86 CYS A C 1
ATOM 705 O O . CYS A 1 86 ? 7.116 -5.812 -7.137 1.00 94.81 86 CYS A O 1
ATOM 707 N N . LYS A 1 87 ? 6.491 -4.097 -8.455 1.00 97.19 87 LYS A N 1
ATOM 708 C CA . LYS A 1 87 ? 5.687 -3.416 -7.437 1.00 97.19 87 LYS A CA 1
ATOM 709 C C . LYS A 1 87 ? 4.593 -2.551 -8.060 1.00 97.19 87 LYS A C 1
ATOM 711 O O . LYS A 1 87 ? 4.837 -1.823 -9.015 1.00 97.19 87 LYS A O 1
ATOM 716 N N . THR A 1 88 ? 3.423 -2.546 -7.432 1.00 96.69 88 THR A N 1
ATOM 717 C CA . THR A 1 88 ? 2.346 -1.588 -7.689 1.00 96.69 88 THR A CA 1
ATOM 718 C C . THR A 1 88 ? 2.012 -0.832 -6.413 1.00 96.69 88 THR A C 1
ATOM 720 O O . THR A 1 88 ? 1.871 -1.428 -5.346 1.00 96.69 88 THR A O 1
ATOM 723 N N . LYS A 1 89 ? 1.859 0.486 -6.514 1.00 96.81 89 LYS A N 1
ATOM 724 C CA . LYS A 1 89 ? 1.371 1.353 -5.441 1.00 96.81 89 LYS A CA 1
ATOM 725 C C . LYS A 1 89 ? 0.055 1.984 -5.881 1.00 96.81 89 LYS A C 1
ATOM 727 O O . LYS A 1 89 ? -0.002 2.628 -6.920 1.00 96.81 89 LYS A O 1
ATOM 732 N N . PHE A 1 90 ? -0.968 1.844 -5.059 1.00 96.00 90 PHE A N 1
ATOM 733 C CA . PHE A 1 90 ? -2.288 2.417 -5.246 1.00 96.00 90 PHE A CA 1
ATOM 734 C C . PHE A 1 90 ? -2.506 3.502 -4.197 1.00 96.00 90 PHE A C 1
ATOM 736 O O . PHE A 1 90 ? -2.251 3.302 -3.005 1.00 96.00 90 PHE A O 1
ATOM 743 N N . ILE A 1 91 ? -2.962 4.660 -4.654 1.00 94.88 91 ILE A N 1
ATOM 744 C CA . ILE A 1 91 ? -3.366 5.775 -3.807 1.00 94.88 91 ILE A CA 1
ATOM 745 C C . ILE A 1 91 ? -4.888 5.744 -3.717 1.00 94.88 91 ILE A C 1
ATOM 747 O O . ILE A 1 91 ? -5.570 5.819 -4.739 1.00 94.88 91 ILE A O 1
ATOM 751 N N . LEU A 1 92 ? -5.413 5.586 -2.505 1.00 93.12 92 LEU A N 1
ATOM 752 C CA . LEU A 1 92 ? -6.836 5.375 -2.249 1.00 93.12 92 LEU A CA 1
ATOM 753 C C . LEU A 1 92 ? -7.438 6.572 -1.522 1.00 93.12 92 LEU A C 1
ATOM 755 O O . LEU A 1 92 ? -6.777 7.240 -0.725 1.00 93.12 92 LEU A O 1
ATOM 759 N N . THR A 1 93 ? -8.715 6.825 -1.794 1.00 87.50 93 THR A N 1
ATOM 760 C CA . THR A 1 93 ? -9.485 7.898 -1.149 1.00 87.50 93 THR A CA 1
ATOM 761 C C . THR A 1 93 ? -10.103 7.473 0.180 1.00 87.50 93 THR A C 1
ATOM 763 O O . THR A 1 93 ? -10.589 8.319 0.923 1.00 87.50 93 THR A O 1
ATOM 766 N N . GLU A 1 94 ? -10.102 6.175 0.483 1.00 90.25 94 GLU A N 1
ATOM 767 C CA . GLU A 1 94 ? -10.773 5.599 1.646 1.00 90.25 94 GLU A CA 1
ATOM 768 C C . GLU A 1 94 ? -9.915 4.530 2.327 1.00 90.25 94 GLU A C 1
ATOM 770 O O . GLU A 1 94 ? -9.068 3.888 1.698 1.00 90.25 94 GLU A O 1
ATOM 775 N N . ASP A 1 95 ? -10.178 4.325 3.617 1.00 91.12 95 ASP A N 1
ATOM 776 C CA . ASP A 1 95 ? -9.576 3.258 4.408 1.00 91.12 95 ASP A CA 1
ATOM 777 C C . ASP A 1 95 ? -10.194 1.898 4.041 1.00 91.12 95 ASP A C 1
ATOM 779 O O . ASP A 1 95 ? -11.392 1.670 4.233 1.00 91.12 95 ASP A O 1
ATOM 783 N N . ILE A 1 96 ? -9.364 0.977 3.546 1.00 93.06 96 ILE A N 1
ATOM 784 C CA . ILE A 1 96 ? -9.758 -0.399 3.212 1.00 93.06 96 ILE A CA 1
ATOM 785 C C . ILE A 1 96 ? -9.191 -1.444 4.182 1.00 93.06 96 ILE A C 1
ATOM 787 O O . ILE A 1 96 ? -9.362 -2.641 3.952 1.00 93.06 96 ILE A O 1
ATOM 791 N N . GLY A 1 97 ? -8.546 -1.036 5.279 1.00 91.94 97 GLY A N 1
ATOM 792 C CA . GLY A 1 97 ? -7.835 -1.922 6.203 1.00 91.94 97 GLY A CA 1
ATOM 793 C C . GLY A 1 97 ? -8.701 -3.075 6.708 1.00 91.94 97 GLY A C 1
ATOM 794 O O . GLY A 1 97 ? -8.284 -4.229 6.660 1.00 91.94 97 GLY A O 1
ATOM 795 N N . ALA A 1 98 ? -9.953 -2.799 7.086 1.00 90.00 98 ALA A N 1
ATOM 796 C CA . ALA A 1 98 ? -10.877 -3.842 7.532 1.00 90.00 98 ALA A CA 1
ATOM 797 C C . ALA A 1 98 ? -11.212 -4.874 6.438 1.00 90.00 98 ALA A C 1
ATOM 799 O O . ALA A 1 98 ? -11.345 -6.057 6.745 1.00 90.00 98 ALA A O 1
ATOM 800 N N . ARG A 1 99 ? -11.313 -4.451 5.168 1.00 91.69 99 ARG A N 1
ATOM 801 C CA . ARG A 1 99 ? -11.541 -5.362 4.032 1.00 91.69 99 ARG A CA 1
ATOM 802 C C . ARG A 1 99 ? -10.321 -6.256 3.816 1.00 91.69 99 ARG A C 1
ATOM 804 O O . ARG A 1 99 ? -10.472 -7.464 3.683 1.00 91.69 99 ARG A O 1
ATOM 811 N N . LEU A 1 100 ? -9.119 -5.684 3.903 1.00 93.56 100 LEU A N 1
ATOM 812 C CA . LEU A 1 100 ? -7.861 -6.427 3.788 1.00 93.56 100 LEU A CA 1
ATOM 813 C C . LEU A 1 100 ? -7.689 -7.480 4.891 1.00 93.56 100 LEU A C 1
ATOM 815 O O . LEU A 1 100 ? -7.207 -8.574 4.616 1.00 93.56 100 LEU A O 1
ATOM 819 N N . MET A 1 101 ? -8.109 -7.185 6.127 1.00 92.00 101 MET A N 1
ATOM 820 C CA . MET A 1 101 ? -8.082 -8.174 7.215 1.00 92.00 101 MET A CA 1
ATOM 821 C C . MET A 1 101 ? -8.994 -9.372 6.934 1.00 92.00 101 MET A C 1
ATOM 823 O O . MET A 1 101 ? -8.636 -10.500 7.259 1.00 92.00 101 MET A O 1
ATOM 827 N N . VAL A 1 102 ? -10.179 -9.128 6.367 1.00 90.62 102 VAL A N 1
ATOM 828 C CA . VAL A 1 102 ? -11.123 -10.196 6.005 1.00 90.62 102 VAL A CA 1
ATOM 829 C C . VAL A 1 102 ? -10.571 -11.026 4.850 1.00 9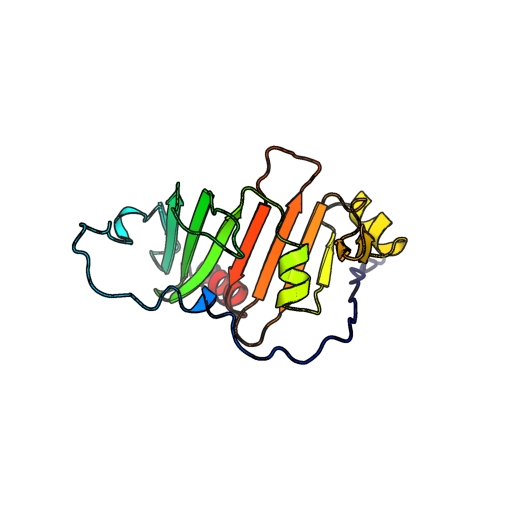0.62 102 VAL A C 1
ATOM 831 O O . VAL A 1 102 ? -10.641 -12.249 4.906 1.00 90.62 102 VAL A O 1
ATOM 834 N N . GLU A 1 103 ? -9.992 -10.367 3.847 1.00 92.00 103 GLU A N 1
ATOM 835 C CA . GLU A 1 103 ? -9.474 -11.014 2.642 1.00 92.00 103 GLU A CA 1
ATOM 836 C C . GLU A 1 103 ? -8.214 -11.848 2.911 1.00 92.00 103 GLU A C 1
ATOM 838 O O . GLU A 1 103 ? -8.121 -13.015 2.539 1.00 92.00 103 GLU A O 1
ATOM 843 N N . TYR A 1 104 ? -7.215 -11.241 3.549 1.00 92.94 104 TYR A N 1
ATOM 844 C CA . TYR A 1 104 ? -5.878 -11.822 3.671 1.00 92.94 104 TYR A CA 1
ATOM 845 C C . TYR A 1 104 ? -5.616 -12.455 5.042 1.00 92.94 104 TYR A C 1
ATOM 847 O O . TYR A 1 104 ? -4.577 -13.087 5.243 1.00 92.94 104 TYR A O 1
ATOM 855 N N . GLY A 1 105 ? -6.541 -12.306 5.994 1.00 90.12 105 GLY A N 1
ATOM 856 C CA . GLY A 1 105 ? -6.424 -12.876 7.329 1.00 90.12 105 GLY A CA 1
ATOM 857 C C . GLY A 1 105 ? -5.265 -12.267 8.117 1.00 90.12 105 GLY A C 1
ATOM 858 O O . GLY A 1 105 ? -5.168 -11.048 8.266 1.00 90.12 105 GLY A O 1
ATOM 859 N N . ASN A 1 106 ? -4.396 -13.130 8.648 1.00 88.75 106 ASN A N 1
ATOM 860 C CA . ASN A 1 106 ? -3.331 -12.757 9.579 1.00 88.75 106 ASN A CA 1
ATOM 861 C C . ASN A 1 106 ? -2.368 -11.717 8.999 1.00 88.75 106 ASN A C 1
ATOM 863 O O . ASN A 1 106 ? -1.777 -11.913 7.938 1.00 88.75 106 ASN A O 1
ATOM 867 N N . PHE A 1 107 ? -2.145 -10.656 9.768 1.00 93.56 107 PHE A N 1
ATOM 868 C CA . PHE A 1 107 ? -1.257 -9.558 9.416 1.00 93.56 107 PHE A CA 1
ATOM 869 C C . PHE A 1 107 ? -0.291 -9.231 10.544 1.00 93.56 107 PHE A C 1
ATOM 871 O O . PHE A 1 107 ? -0.479 -9.603 11.705 1.00 93.56 107 PHE A O 1
ATOM 878 N N . LYS A 1 108 ? 0.748 -8.488 10.181 1.00 93.06 108 LYS A N 1
ATOM 879 C CA . LYS A 1 108 ? 1.588 -7.751 11.117 1.00 93.06 108 LYS A CA 1
ATOM 880 C C . LYS A 1 108 ? 1.198 -6.280 11.067 1.00 93.06 108 LYS A C 1
ATOM 882 O O . LYS A 1 108 ? 0.982 -5.745 9.983 1.00 93.06 108 LYS A O 1
ATOM 887 N N . ILE A 1 109 ? 1.146 -5.634 12.225 1.00 94.44 109 ILE A N 1
ATOM 888 C CA . ILE A 1 109 ? 1.006 -4.182 12.328 1.00 94.44 109 ILE A CA 1
ATOM 889 C C . ILE A 1 109 ? 2.351 -3.569 12.716 1.00 94.44 109 ILE A C 1
ATOM 891 O O . ILE A 1 109 ? 3.069 -4.098 13.565 1.00 94.44 109 ILE A O 1
ATOM 895 N N . ILE A 1 110 ? 2.718 -2.482 12.047 1.00 94.50 110 ILE A N 1
ATOM 896 C CA . ILE A 1 110 ? 3.971 -1.759 12.247 1.00 94.50 110 ILE A CA 1
ATOM 897 C C . ILE A 1 110 ? 3.603 -0.325 12.645 1.00 94.50 110 ILE A C 1
ATOM 899 O O . ILE A 1 110 ? 2.998 0.376 11.830 1.00 94.50 110 ILE A O 1
ATOM 903 N N . PRO A 1 111 ? 3.933 0.132 13.865 1.00 93.31 111 PRO A N 1
ATOM 904 C CA . PRO A 1 111 ? 3.718 1.525 14.236 1.00 93.31 111 PRO A CA 1
ATOM 905 C C . PRO A 1 111 ? 4.646 2.430 13.426 1.00 93.31 111 PRO A C 1
ATOM 907 O O . PRO A 1 111 ? 5.816 2.105 13.218 1.00 93.31 111 PRO A O 1
ATOM 910 N N . LEU A 1 112 ? 4.126 3.573 12.978 1.00 93.44 112 LEU A N 1
ATOM 911 C CA . LEU A 1 112 ? 4.892 4.560 12.209 1.00 93.44 112 LEU A CA 1
ATOM 912 C C . LEU A 1 112 ? 5.232 5.817 13.020 1.00 93.44 112 LEU A C 1
ATOM 914 O O . LEU A 1 112 ? 5.868 6.732 12.495 1.00 93.44 112 LEU A O 1
ATOM 918 N N . ASP A 1 113 ? 4.816 5.864 14.283 1.00 92.00 113 ASP A N 1
ATOM 919 C CA . ASP A 1 113 ? 5.190 6.871 15.269 1.00 92.00 113 ASP A CA 1
ATOM 920 C C . ASP A 1 113 ? 5.252 6.271 16.687 1.00 92.00 113 ASP A C 1
ATOM 922 O O . ASP A 1 113 ? 4.845 5.130 16.928 1.00 92.00 113 ASP A O 1
ATOM 926 N N . GLU A 1 114 ? 5.813 7.037 17.625 1.00 92.00 114 GLU A N 1
ATOM 927 C CA . GLU A 1 114 ? 5.957 6.596 19.016 1.00 92.00 114 GLU A CA 1
ATOM 928 C C . GLU A 1 114 ? 4.604 6.467 19.747 1.00 92.00 114 GLU A C 1
ATOM 930 O O . GLU A 1 114 ? 4.406 5.446 20.402 1.00 92.00 114 GLU A O 1
ATOM 935 N N . PRO A 1 115 ? 3.626 7.389 19.593 1.00 91.19 115 PRO A N 1
ATOM 936 C CA . PRO A 1 115 ? 2.313 7.233 20.223 1.00 91.19 115 PRO A CA 1
ATOM 937 C C . PRO A 1 115 ? 1.582 5.950 19.807 1.00 91.19 115 PRO A C 1
ATOM 939 O O . PRO A 1 115 ? 1.048 5.237 20.655 1.00 91.19 115 PRO A O 1
ATOM 942 N N . THR A 1 116 ? 1.587 5.600 18.515 1.00 91.00 116 THR A N 1
ATOM 943 C CA . THR A 1 116 ? 0.972 4.350 18.047 1.00 91.00 116 THR A CA 1
ATOM 944 C C . THR A 1 116 ? 1.726 3.143 18.595 1.00 91.00 116 THR A C 1
ATOM 946 O O . THR A 1 116 ? 1.106 2.146 18.954 1.00 91.00 116 THR A O 1
ATOM 949 N N . LYS A 1 117 ? 3.056 3.217 18.708 1.00 90.94 117 LYS A N 1
ATOM 950 C CA . LYS A 1 117 ? 3.867 2.144 19.294 1.00 90.94 117 LYS A CA 1
ATOM 951 C C . LYS A 1 117 ? 3.539 1.902 20.768 1.00 90.94 117 LYS A C 1
ATOM 953 O O . LYS A 1 117 ? 3.397 0.746 21.162 1.00 90.94 117 LYS A O 1
ATOM 958 N N . GLU A 1 118 ? 3.382 2.960 21.560 1.00 89.38 118 GLU A N 1
ATOM 959 C CA . GLU A 1 118 ? 2.962 2.853 22.961 1.00 89.38 118 GLU A CA 1
ATOM 960 C C . GLU A 1 118 ? 1.577 2.203 23.068 1.00 89.38 118 GLU A C 1
ATOM 962 O O . GLU A 1 118 ? 1.410 1.235 23.812 1.00 89.38 118 GLU A O 1
ATOM 967 N N . LEU A 1 119 ? 0.615 2.648 22.253 1.00 87.44 119 LEU A N 1
ATOM 968 C CA . LEU A 1 119 ? -0.733 2.074 22.221 1.00 87.44 119 LEU A CA 1
ATOM 969 C C . LEU A 1 119 ? -0.737 0.600 21.805 1.00 87.44 119 LEU A C 1
ATOM 971 O O . LEU A 1 119 ? -1.414 -0.202 22.437 1.00 87.44 119 LEU A O 1
ATOM 975 N N . LEU A 1 120 ? 0.053 0.205 20.801 1.00 86.94 120 LEU A N 1
ATOM 976 C CA . LEU A 1 120 ? 0.155 -1.198 20.374 1.00 86.94 120 LEU A CA 1
ATOM 977 C C . LEU A 1 120 ? 0.660 -2.137 21.476 1.00 86.94 120 LEU A C 1
ATOM 979 O O . LEU A 1 120 ? 0.368 -3.329 21.431 1.00 86.94 120 LEU A O 1
ATOM 983 N N . SER A 1 121 ? 1.423 -1.621 22.443 1.00 81.69 121 SER A N 1
ATOM 984 C CA . SER A 1 121 ? 1.915 -2.412 23.577 1.00 81.69 121 SER A CA 1
ATOM 985 C C . SER A 1 121 ? 0.885 -2.589 24.700 1.00 81.69 121 SER A C 1
ATOM 987 O O . SER A 1 121 ? 1.076 -3.432 25.575 1.00 81.69 121 SER A O 1
ATOM 989 N N . GLN A 1 122 ? -0.195 -1.803 24.686 1.00 80.50 122 GLN A N 1
ATOM 990 C CA . GLN A 1 122 ? -1.157 -1.692 25.789 1.00 80.50 122 GLN A CA 1
ATOM 991 C C . GLN A 1 122 ? -2.581 -2.092 25.392 1.00 80.50 122 GLN A C 1
ATOM 993 O O . GLN A 1 122 ? -3.327 -2.599 26.226 1.00 80.50 122 GLN A O 1
ATOM 998 N N . GLU A 1 123 ? -2.956 -1.864 24.136 1.00 75.62 123 GLU A N 1
ATOM 999 C CA . GLU A 1 123 ? -4.326 -1.961 23.642 1.00 75.62 123 GLU A CA 1
ATOM 1000 C C . GLU A 1 123 ? -4.534 -3.174 22.730 1.00 75.62 123 GLU A C 1
ATOM 1002 O O . GLU A 1 123 ? -3.619 -3.667 22.065 1.00 75.62 123 GLU A O 1
ATOM 1007 N N . GLU A 1 124 ? -5.787 -3.624 22.629 1.00 82.44 124 GLU A N 1
ATOM 1008 C CA . GLU A 1 124 ? -6.164 -4.583 21.595 1.00 82.44 124 GLU A CA 1
ATOM 1009 C C . GLU A 1 124 ? -6.073 -3.928 20.210 1.00 82.44 124 GLU A C 1
ATOM 1011 O O . GLU A 1 124 ? -6.675 -2.886 19.943 1.00 82.44 124 GLU A O 1
ATOM 1016 N N . ILE A 1 125 ? -5.331 -4.573 19.305 1.00 84.44 125 ILE A N 1
ATOM 1017 C CA . ILE A 1 125 ? -5.147 -4.127 17.914 1.00 84.44 125 ILE A CA 1
ATOM 1018 C C . ILE A 1 125 ? -6.474 -4.175 17.148 1.00 84.44 125 ILE A C 1
ATOM 1020 O O . ILE A 1 125 ? -6.757 -3.310 16.318 1.00 84.44 125 ILE A O 1
ATOM 1024 N N . ILE A 1 126 ? -7.283 -5.199 17.425 1.00 88.19 126 ILE A N 1
ATOM 1025 C CA . ILE A 1 126 ? -8.558 -5.457 16.761 1.00 88.19 126 ILE A CA 1
ATOM 1026 C C . ILE A 1 126 ? -9.658 -5.362 17.803 1.00 88.19 126 ILE A C 1
ATOM 1028 O O . ILE A 1 126 ? -9.673 -6.134 18.755 1.00 88.19 126 ILE A O 1
ATOM 1032 N N . VAL A 1 127 ? -10.606 -4.465 17.571 1.00 89.19 127 VAL A N 1
ATOM 1033 C CA . VAL A 1 127 ? -11.780 -4.267 18.422 1.00 89.19 127 VAL A CA 1
ATOM 1034 C C . VAL A 1 127 ? -13.046 -4.629 17.656 1.00 89.19 127 VAL A C 1
ATOM 1036 O O . VAL A 1 127 ? -13.065 -4.671 16.423 1.00 89.19 127 VAL A O 1
ATOM 1039 N N . THR A 1 128 ? -14.126 -4.895 18.386 1.00 87.81 128 THR A N 1
ATOM 1040 C CA . THR A 1 128 ? -15.449 -5.084 17.778 1.00 87.81 128 THR A CA 1
ATOM 1041 C C . THR A 1 128 ? -16.198 -3.753 17.783 1.00 87.81 128 THR A C 1
ATOM 1043 O O . THR A 1 128 ? -16.504 -3.222 18.846 1.00 87.81 128 THR A O 1
ATOM 1046 N N . ASP A 1 129 ? -16.511 -3.222 16.601 1.00 85.56 129 ASP A N 1
ATOM 1047 C CA . ASP A 1 129 ? -17.339 -2.027 16.406 1.00 85.56 129 ASP A CA 1
ATOM 1048 C C . ASP A 1 129 ? -18.555 -2.403 15.550 1.00 85.56 129 ASP A C 1
ATOM 1050 O O . ASP A 1 129 ? -18.403 -2.853 14.413 1.00 85.56 129 ASP A O 1
ATOM 1054 N N . LYS A 1 130 ? -19.769 -2.248 16.099 1.00 86.38 130 LYS A N 1
ATOM 1055 C CA . LYS A 1 130 ? -21.042 -2.616 15.438 1.00 86.38 130 LYS A CA 1
ATOM 1056 C C . LYS A 1 130 ? -21.013 -4.033 14.840 1.00 86.38 130 LYS A C 1
ATOM 1058 O O . LYS A 1 130 ? -21.286 -4.216 13.654 1.00 86.38 130 LYS A O 1
ATOM 1063 N N . ASP A 1 131 ? -20.613 -5.008 15.658 1.00 85.19 131 ASP A N 1
ATOM 1064 C CA . ASP A 1 131 ? -20.475 -6.432 15.305 1.00 85.19 131 ASP A CA 1
ATOM 1065 C C . ASP A 1 131 ? -19.435 -6.746 14.213 1.00 85.19 131 ASP A C 1
ATOM 1067 O O . ASP A 1 131 ? -19.350 -7.876 13.729 1.00 85.19 131 ASP A O 1
ATOM 1071 N N . LYS A 1 132 ? -18.601 -5.772 13.831 1.00 84.12 132 LYS A N 1
ATOM 1072 C CA . LYS A 1 132 ? -17.502 -5.959 12.881 1.00 84.12 132 LYS A CA 1
ATOM 1073 C C . LYS A 1 132 ? -16.163 -5.865 13.595 1.00 84.12 132 LYS A C 1
ATOM 1075 O O . LYS A 1 132 ? -15.934 -4.955 14.387 1.00 84.12 132 LYS A O 1
ATOM 1080 N N . LYS A 1 133 ? -15.254 -6.785 13.268 1.00 85.25 133 LYS A N 1
ATOM 1081 C CA . LYS A 1 133 ? -13.850 -6.679 13.670 1.00 85.25 133 LYS A CA 1
ATOM 1082 C C . LYS A 1 133 ? -13.190 -5.572 12.857 1.00 85.25 133 LYS A C 1
ATOM 1084 O O . LYS A 1 133 ? -13.147 -5.649 11.630 1.00 85.25 133 LYS A O 1
ATOM 1089 N N . VAL A 1 134 ? -12.693 -4.554 13.540 1.00 88.69 134 VAL A N 1
ATOM 1090 C CA . VAL A 1 134 ? -12.012 -3.403 12.943 1.00 88.69 134 VAL A CA 1
ATOM 1091 C C . VAL A 1 134 ? -10.712 -3.140 13.683 1.00 88.69 134 VAL A C 1
ATOM 1093 O O . VAL A 1 134 ? -10.538 -3.568 14.823 1.00 88.69 134 VAL A O 1
ATOM 1096 N N . ILE A 1 135 ? -9.799 -2.417 13.043 1.00 88.56 135 ILE A N 1
ATOM 1097 C CA . ILE A 1 135 ? -8.599 -1.933 13.722 1.00 88.56 135 ILE A CA 1
ATOM 1098 C C . ILE A 1 135 ? -9.015 -0.880 14.743 1.00 88.56 135 ILE A C 1
ATOM 1100 O O . ILE A 1 135 ? -9.893 -0.052 14.477 1.00 88.56 135 ILE A O 1
ATOM 1104 N N . ASN A 1 136 ? -8.400 -0.933 15.920 1.00 87.75 136 ASN A N 1
ATOM 1105 C CA . ASN A 1 136 ? -8.635 0.037 16.972 1.00 87.75 136 ASN A CA 1
ATOM 1106 C C . ASN A 1 136 ? -8.380 1.459 16.453 1.00 87.75 136 ASN A C 1
ATOM 1108 O O . ASN A 1 136 ? -7.267 1.810 16.070 1.00 87.75 136 ASN A O 1
ATOM 1112 N N . LYS A 1 137 ? -9.429 2.287 16.467 1.00 86.75 137 LYS A N 1
ATOM 1113 C CA . LYS A 1 137 ? -9.407 3.670 15.966 1.00 86.75 137 LYS A CA 1
ATOM 1114 C C . LYS A 1 137 ? -8.507 4.599 16.790 1.00 86.75 137 LYS A C 1
ATOM 1116 O O . LYS A 1 137 ? -8.245 5.717 16.352 1.00 86.75 137 LYS A O 1
ATOM 1121 N N . ALA A 1 138 ? -8.054 4.157 17.966 1.00 88.38 138 ALA A N 1
ATOM 1122 C CA . ALA A 1 138 ? -7.025 4.846 18.738 1.00 88.38 138 ALA A CA 1
ATOM 1123 C C . ALA A 1 138 ? -5.645 4.778 18.062 1.00 88.38 138 ALA A C 1
ATOM 1125 O O . ALA A 1 138 ? -4.821 5.654 18.295 1.00 88.38 138 ALA A O 1
ATOM 1126 N N . LEU A 1 139 ? -5.394 3.782 17.203 1.00 89.00 139 LEU A N 1
ATOM 1127 C CA . LEU A 1 139 ? -4.177 3.702 16.399 1.00 89.00 139 LEU A CA 1
ATOM 1128 C C . LEU A 1 139 ? -4.287 4.695 15.240 1.00 89.00 139 LEU A C 1
ATOM 1130 O O . LEU A 1 139 ? -5.189 4.602 14.405 1.00 89.00 139 LEU A O 1
ATOM 1134 N N . ARG A 1 140 ? -3.378 5.669 15.204 1.00 89.25 140 ARG A N 1
ATOM 1135 C CA . ARG A 1 140 ? -3.468 6.819 14.293 1.00 89.25 140 ARG A CA 1
ATOM 1136 C C . ARG A 1 140 ? -2.546 6.686 13.090 1.00 89.25 140 ARG A C 1
ATOM 1138 O O . ARG A 1 140 ? -2.929 7.107 12.000 1.00 89.25 140 ARG A O 1
ATOM 1145 N N . LYS A 1 141 ? -1.365 6.084 13.269 1.00 93.38 141 LYS A N 1
ATOM 1146 C CA . LYS A 1 141 ? -0.323 6.040 12.240 1.00 93.38 141 LYS A CA 1
ATOM 1147 C C . LYS A 1 141 ? 0.382 4.684 12.207 1.00 93.38 141 LYS A C 1
ATOM 1149 O O . LYS A 1 141 ? 1.227 4.369 13.047 1.00 93.38 141 LYS A O 1
ATOM 1154 N N . TYR A 1 142 ? 0.045 3.862 11.222 1.00 93.69 142 TYR A N 1
ATOM 1155 C CA . TYR A 1 142 ? 0.530 2.483 11.150 1.00 93.69 142 TYR A CA 1
ATOM 1156 C C . TYR A 1 142 ? 0.607 1.953 9.716 1.00 93.69 142 TYR A C 1
ATOM 1158 O O . TYR A 1 142 ? -0.010 2.480 8.791 1.00 93.69 142 TYR A O 1
ATOM 1166 N N . GLU A 1 143 ? 1.371 0.879 9.537 1.00 96.19 143 GLU A N 1
ATOM 1167 C CA . GLU A 1 143 ? 1.365 0.045 8.338 1.00 96.19 143 GLU A CA 1
ATOM 1168 C C . GLU A 1 143 ? 0.882 -1.364 8.694 1.00 96.19 143 GLU A C 1
ATOM 1170 O O . GLU A 1 143 ? 1.333 -1.968 9.668 1.00 96.19 143 GLU A O 1
ATOM 1175 N N . LEU A 1 144 ? -0.026 -1.900 7.886 1.00 96.25 144 LEU A N 1
ATOM 1176 C CA . LEU A 1 144 ? -0.414 -3.305 7.907 1.00 96.25 144 LEU A CA 1
ATOM 1177 C C . LEU A 1 144 ? 0.382 -4.060 6.852 1.00 96.25 144 LEU A C 1
ATOM 1179 O O . LEU A 1 144 ? 0.500 -3.594 5.719 1.00 96.25 144 LEU A O 1
ATOM 1183 N N . LEU A 1 145 ? 0.902 -5.227 7.216 1.00 97.12 145 LEU A N 1
ATOM 1184 C CA . LEU A 1 145 ? 1.766 -6.046 6.378 1.00 97.12 145 LEU A CA 1
ATOM 1185 C C . LEU A 1 145 ? 1.246 -7.484 6.310 1.00 97.12 145 LEU A C 1
ATOM 1187 O O . LEU A 1 145 ? 1.165 -8.169 7.333 1.00 97.12 145 LEU A O 1
ATOM 1191 N N . TRP A 1 146 ? 1.027 -7.974 5.092 1.00 97.19 146 TRP A N 1
ATOM 1192 C CA . TRP A 1 146 ? 0.787 -9.388 4.807 1.00 97.19 146 TRP A CA 1
ATOM 1193 C C . TRP A 1 146 ? 1.922 -9.947 3.954 1.00 97.19 146 TRP A C 1
ATOM 1195 O O . TRP A 1 146 ? 2.329 -9.350 2.955 1.00 97.19 146 TRP A O 1
ATOM 1205 N N . LYS A 1 147 ? 2.421 -11.123 4.336 1.00 95.31 147 LYS A N 1
ATOM 1206 C CA . LYS A 1 147 ? 3.366 -11.907 3.536 1.00 95.31 147 LYS A CA 1
ATOM 1207 C C . LYS A 1 147 ? 2.615 -13.092 2.947 1.00 95.31 147 LYS A C 1
ATOM 1209 O O . LYS A 1 147 ? 2.358 -14.065 3.649 1.00 95.31 147 LYS A O 1
ATOM 1214 N N . LEU A 1 148 ? 2.245 -12.979 1.678 1.00 92.81 148 LEU A N 1
ATOM 1215 C CA . LEU A 1 148 ? 1.580 -14.034 0.922 1.00 92.81 148 LEU A CA 1
ATOM 1216 C C . LEU A 1 148 ? 2.625 -14.833 0.130 1.00 92.81 148 LEU A C 1
ATOM 1218 O O . LEU A 1 148 ? 3.779 -14.423 0.009 1.00 92.81 148 LEU A O 1
ATOM 1222 N N . ASN A 1 149 ? 2.218 -15.966 -0.446 1.00 89.62 149 ASN A N 1
ATOM 1223 C CA . ASN A 1 149 ? 3.138 -16.860 -1.162 1.00 89.62 149 ASN A CA 1
ATOM 1224 C C . ASN A 1 149 ? 3.853 -16.178 -2.340 1.00 89.62 149 ASN A C 1
ATOM 1226 O O . ASN A 1 149 ? 5.023 -16.448 -2.591 1.00 89.62 149 ASN A O 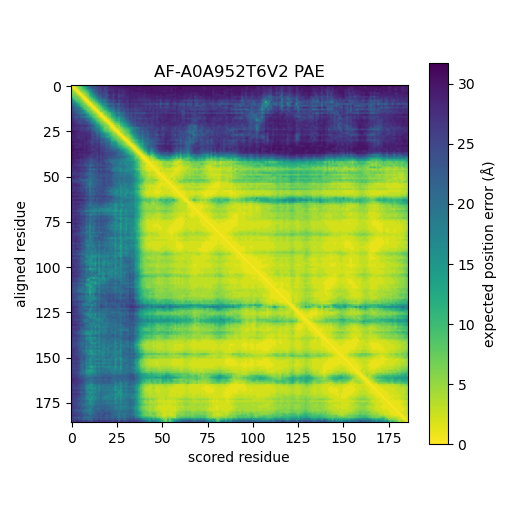1
ATOM 1230 N N . THR A 1 150 ? 3.154 -15.301 -3.065 1.00 89.81 150 THR A N 1
ATOM 1231 C CA . THR A 1 150 ? 3.652 -14.681 -4.305 1.00 89.81 150 THR A CA 1
ATOM 1232 C C . THR A 1 150 ? 3.896 -13.181 -4.191 1.00 89.81 150 THR A C 1
ATOM 1234 O O . THR A 1 150 ? 4.517 -12.601 -5.079 1.00 89.81 150 THR A O 1
ATOM 1237 N N . LYS A 1 151 ? 3.421 -12.536 -3.121 1.00 94.69 151 LYS A N 1
ATOM 1238 C CA . LYS A 1 151 ? 3.505 -11.085 -2.952 1.00 94.69 151 LYS A CA 1
ATOM 1239 C C . LYS A 1 151 ? 3.533 -10.673 -1.488 1.00 94.69 151 LYS A C 1
ATOM 1241 O O . LYS A 1 151 ? 3.060 -11.384 -0.604 1.00 94.69 151 LYS A O 1
ATOM 1246 N N . ILE A 1 152 ? 4.059 -9.485 -1.251 1.00 97.06 152 ILE A N 1
ATOM 1247 C CA . ILE A 1 152 ? 3.958 -8.767 0.010 1.00 97.06 152 ILE A CA 1
ATOM 1248 C C . ILE A 1 152 ? 2.971 -7.625 -0.201 1.00 97.06 152 ILE A C 1
ATOM 1250 O O . ILE A 1 152 ? 3.097 -6.859 -1.158 1.00 97.06 152 ILE A O 1
ATOM 1254 N N . VAL A 1 153 ? 1.993 -7.535 0.694 1.00 97.50 153 VAL A N 1
ATOM 1255 C CA . VAL A 1 153 ? 0.980 -6.482 0.697 1.00 97.50 153 VAL A CA 1
ATOM 1256 C C . VAL A 1 153 ? 1.244 -5.555 1.871 1.00 97.50 153 VAL A C 1
ATOM 1258 O O . VAL A 1 153 ? 1.441 -6.020 2.995 1.00 97.50 153 VAL A O 1
ATOM 1261 N N . ARG A 1 154 ? 1.236 -4.250 1.607 1.00 98.25 154 ARG A N 1
ATOM 1262 C CA . ARG A 1 154 ? 1.359 -3.191 2.608 1.00 98.25 154 ARG A CA 1
ATOM 1263 C C . ARG A 1 154 ? 0.190 -2.227 2.493 1.00 98.25 154 ARG A C 1
ATOM 1265 O O . ARG A 1 154 ? -0.169 -1.833 1.386 1.00 98.25 154 ARG A O 1
ATOM 1272 N N . PHE A 1 155 ? -0.368 -1.818 3.623 1.00 97.44 155 PHE A N 1
ATOM 1273 C CA . PHE A 1 155 ? -1.387 -0.776 3.682 1.00 97.44 155 PHE A CA 1
ATOM 1274 C C . PHE A 1 155 ? -1.033 0.244 4.760 1.00 97.44 155 PHE A C 1
ATOM 1276 O O . PHE A 1 155 ? -1.010 -0.090 5.943 1.00 97.44 155 PHE A O 1
ATOM 1283 N N . LYS A 1 156 ? -0.721 1.473 4.344 1.00 95.88 156 LYS A N 1
ATOM 1284 C CA . LYS A 1 156 ? -0.336 2.575 5.230 1.00 95.88 156 LYS A CA 1
ATOM 1285 C C . LYS A 1 156 ? -1.549 3.439 5.555 1.00 95.88 156 LYS A C 1
ATOM 1287 O O . LYS A 1 156 ? -2.249 3.893 4.647 1.00 95.88 156 LYS A O 1
ATOM 1292 N N . VAL A 1 157 ? -1.708 3.723 6.842 1.00 93.00 157 VAL A N 1
ATOM 1293 C CA . VAL A 1 157 ? -2.712 4.623 7.406 1.00 93.00 157 VAL A CA 1
ATOM 1294 C C . VAL A 1 157 ? -2.007 5.750 8.159 1.00 93.00 157 VAL A C 1
ATOM 1296 O O . VAL A 1 157 ? -1.120 5.501 8.977 1.00 93.00 157 VAL A O 1
ATOM 1299 N N . ASP A 1 158 ? -2.412 6.988 7.882 1.00 92.50 158 ASP A N 1
ATOM 1300 C CA . ASP A 1 158 ? -2.005 8.185 8.618 1.00 92.50 158 ASP A CA 1
ATOM 1301 C C . ASP A 1 158 ? -3.238 9.066 8.855 1.00 92.50 158 ASP A C 1
ATOM 1303 O O . ASP A 1 158 ? -3.661 9.827 7.990 1.00 92.50 158 ASP A O 1
ATOM 1307 N N . LEU A 1 159 ? -3.864 8.915 10.022 1.00 88.19 159 LEU A N 1
ATOM 1308 C CA . LEU A 1 159 ? -5.064 9.669 10.392 1.00 88.19 159 LEU A CA 1
ATOM 1309 C C . LEU A 1 159 ? -4.741 11.044 10.987 1.00 88.19 159 LEU A C 1
ATOM 1311 O O . LEU A 1 159 ? -5.656 11.847 11.195 1.00 88.19 159 LEU A O 1
ATOM 1315 N N . ASP A 1 160 ? -3.474 11.306 11.313 1.00 86.69 160 ASP A N 1
ATOM 1316 C CA . ASP A 1 160 ? -3.023 12.587 11.864 1.00 86.69 160 ASP A CA 1
ATOM 1317 C C . ASP A 1 160 ? -2.825 13.637 10.779 1.00 86.69 160 ASP A C 1
ATOM 1319 O O . ASP A 1 160 ? -2.924 14.833 11.056 1.00 86.69 160 ASP A O 1
ATOM 1323 N N . ASN A 1 161 ? -2.622 13.198 9.538 1.00 83.69 161 ASN A N 1
ATOM 1324 C CA . ASN A 1 161 ? -2.586 14.071 8.384 1.00 83.69 161 ASN A CA 1
ATOM 1325 C C . ASN A 1 161 ? -3.757 13.770 7.430 1.00 83.69 161 ASN A C 1
ATOM 1327 O O . ASN A 1 161 ? -3.611 12.945 6.534 1.00 83.69 161 ASN A O 1
ATOM 1331 N N . PRO A 1 162 ? -4.901 14.479 7.542 1.00 74.44 162 PRO A N 1
ATOM 1332 C CA . PRO A 1 162 ? -6.085 14.240 6.706 1.00 74.44 162 PRO A CA 1
ATOM 1333 C C . PRO A 1 162 ? -5.850 14.444 5.204 1.00 74.44 162 PRO A C 1
ATOM 1335 O O . PRO A 1 162 ? -6.707 14.104 4.394 1.00 74.44 162 PRO A O 1
ATOM 1338 N N . THR A 1 163 ? -4.727 15.072 4.841 1.00 80.19 163 THR A N 1
ATOM 1339 C CA . THR A 1 163 ? -4.325 15.288 3.448 1.00 80.19 163 THR A CA 1
ATOM 1340 C C . THR A 1 163 ? -3.442 14.169 2.904 1.00 80.19 163 THR A C 1
ATOM 1342 O O . THR A 1 163 ? -3.292 14.071 1.686 1.00 80.19 163 THR A O 1
ATOM 1345 N N . GLU A 1 164 ? -2.869 13.318 3.767 1.00 82.19 164 GLU A N 1
ATOM 1346 C CA . GLU A 1 164 ? -2.176 12.122 3.301 1.00 82.19 164 GLU A CA 1
ATOM 1347 C C . GLU A 1 164 ? -3.203 11.080 2.842 1.00 82.19 164 GLU A C 1
ATOM 1349 O O . GLU A 1 164 ? -4.120 10.734 3.587 1.00 82.19 164 GLU A O 1
ATOM 1354 N N . PRO A 1 165 ? -3.068 10.561 1.613 1.00 87.12 165 PRO A N 1
ATOM 1355 C CA . PRO A 1 165 ? -3.950 9.517 1.133 1.00 87.12 165 PRO A CA 1
ATOM 1356 C C . PRO A 1 165 ? -3.588 8.165 1.751 1.00 87.12 165 PRO A C 1
ATOM 1358 O O . PRO A 1 165 ? -2.442 7.915 2.139 1.00 87.12 165 PRO A O 1
ATOM 1361 N N . PHE A 1 166 ? -4.545 7.242 1.738 1.00 93.50 166 PHE A N 1
ATOM 1362 C C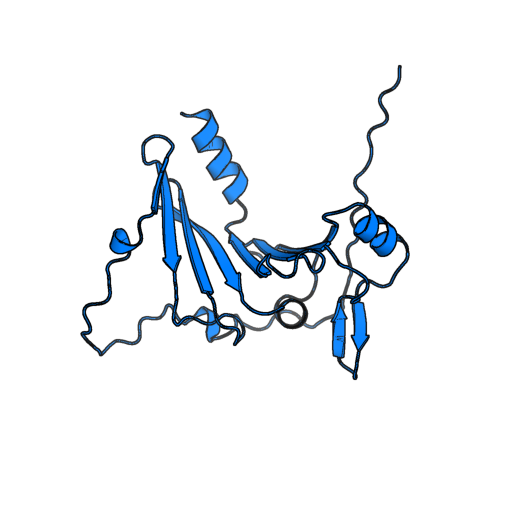A . PHE A 1 166 ? -4.282 5.850 2.077 1.00 93.50 166 PHE A CA 1
ATOM 1363 C C . PHE A 1 166 ? -3.426 5.209 0.984 1.00 93.50 166 PHE A C 1
ATOM 1365 O O . PHE A 1 166 ? -3.692 5.369 -0.211 1.00 93.50 166 PHE A O 1
ATOM 1372 N N . VAL A 1 167 ? -2.386 4.477 1.383 1.00 96.19 167 VAL A N 1
ATOM 1373 C CA . VAL A 1 167 ? -1.450 3.864 0.433 1.00 96.19 167 VAL A CA 1
ATOM 1374 C C . VAL A 1 167 ? -1.529 2.356 0.544 1.00 96.19 167 VAL A C 1
ATOM 1376 O O . VAL A 1 167 ? -1.108 1.779 1.542 1.00 96.19 167 VAL A O 1
ATOM 1379 N N . TYR A 1 168 ? -1.999 1.720 -0.522 1.00 97.06 168 TYR A N 1
ATOM 1380 C CA . TYR A 1 168 ? -1.972 0.274 -0.685 1.00 97.06 168 TYR A CA 1
ATOM 1381 C C . TYR A 1 168 ? -0.841 -0.107 -1.642 1.00 97.06 168 TYR A C 1
ATOM 1383 O O . TYR A 1 168 ? -0.647 0.528 -2.672 1.00 97.06 168 TYR A O 1
ATOM 1391 N N . THR A 1 169 ? -0.024 -1.095 -1.304 1.00 97.56 169 THR A N 1
ATOM 1392 C CA . THR A 1 169 ? 1.113 -1.517 -2.128 1.00 97.56 169 THR A CA 1
ATOM 1393 C C . THR A 1 169 ? 1.179 -3.026 -2.200 1.00 97.56 169 THR A C 1
ATOM 1395 O O . THR A 1 169 ? 1.088 -3.704 -1.181 1.00 97.56 169 THR A O 1
ATOM 1398 N N . GLU A 1 170 ? 1.436 -3.535 -3.397 1.00 97.31 170 GLU A N 1
ATOM 1399 C CA . GLU A 1 170 ? 1.775 -4.930 -3.641 1.00 97.31 170 GLU A CA 1
ATOM 1400 C C . GLU A 1 170 ? 3.155 -5.006 -4.280 1.00 97.31 170 GLU A C 1
ATOM 1402 O O . GLU A 1 170 ? 3.478 -4.201 -5.151 1.00 97.31 170 GLU A O 1
ATOM 1407 N N . HIS A 1 171 ? 3.983 -5.959 -3.868 1.00 97.19 171 HIS A N 1
ATOM 1408 C CA . HIS A 1 171 ? 5.253 -6.209 -4.542 1.00 97.19 171 HIS A CA 1
ATOM 1409 C C . HIS A 1 171 ? 5.703 -7.656 -4.413 1.00 97.19 171 HIS A C 1
ATOM 1411 O O . HIS A 1 171 ? 5.313 -8.365 -3.483 1.00 97.19 171 HIS A O 1
ATOM 1417 N N . VAL A 1 172 ? 6.570 -8.090 -5.324 1.00 95.88 172 VAL A N 1
ATOM 1418 C CA . VAL A 1 172 ? 7.203 -9.408 -5.228 1.00 95.88 172 VAL A CA 1
ATOM 1419 C C . VAL A 1 172 ? 8.109 -9.474 -3.987 1.00 95.88 172 VAL A C 1
ATOM 1421 O O . VAL A 1 172 ? 8.719 -8.460 -3.618 1.00 95.88 172 VAL A O 1
ATOM 1424 N N . PRO A 1 173 ? 8.245 -10.636 -3.319 1.00 94.56 173 PRO A N 1
ATOM 1425 C CA . PRO A 1 173 ? 9.060 -10.761 -2.108 1.00 94.56 173 PRO A CA 1
ATOM 1426 C C . PRO A 1 173 ? 10.521 -10.323 -2.281 1.00 94.56 173 PRO A C 1
ATOM 1428 O O . PRO A 1 173 ? 11.145 -9.862 -1.329 1.00 94.56 173 PRO A O 1
ATOM 1431 N N . GLN A 1 174 ? 11.065 -10.443 -3.494 1.00 93.19 174 GLN A N 1
ATOM 1432 C CA . GLN A 1 174 ? 12.451 -10.109 -3.819 1.00 93.19 174 GLN A CA 1
ATOM 1433 C C . GLN A 1 174 ? 12.669 -8.626 -4.163 1.00 93.19 174 GLN A C 1
ATOM 1435 O O . GLN A 1 174 ? 13.818 -8.241 -4.364 1.00 93.19 174 GLN A O 1
ATOM 1440 N N . TYR A 1 175 ? 11.619 -7.794 -4.209 1.00 93.56 175 TYR A N 1
ATOM 1441 C CA . TYR A 1 175 ? 11.693 -6.396 -4.663 1.00 93.56 175 TYR A CA 1
ATOM 1442 C C . TYR A 1 175 ? 12.839 -5.607 -4.008 1.00 93.56 175 TYR A C 1
ATOM 1444 O O . TYR A 1 175 ? 13.664 -5.031 -4.711 1.00 93.56 175 TYR A O 1
ATOM 1452 N N . ASP A 1 176 ? 12.952 -5.638 -2.674 1.00 91.69 176 ASP A N 1
ATOM 1453 C CA . ASP A 1 176 ? 13.978 -4.870 -1.949 1.00 91.69 176 ASP A CA 1
ATOM 1454 C C . ASP A 1 176 ? 15.409 -5.338 -2.271 1.00 91.69 176 ASP A C 1
ATOM 1456 O O . ASP A 1 176 ? 16.362 -4.569 -2.140 1.00 91.69 176 ASP A O 1
ATOM 1460 N N . ASN A 1 177 ? 15.587 -6.604 -2.660 1.00 92.75 177 ASN A N 1
ATOM 1461 C CA . ASN A 1 177 ? 16.885 -7.134 -3.079 1.00 92.75 177 ASN A CA 1
ATOM 1462 C C . ASN A 1 177 ? 17.184 -6.762 -4.534 1.00 92.75 177 ASN A C 1
ATOM 1464 O O . ASN A 1 177 ? 18.298 -6.343 -4.829 1.00 92.75 177 ASN A O 1
ATOM 1468 N N . LEU A 1 178 ? 16.189 -6.867 -5.423 1.00 92.56 178 LEU A N 1
ATOM 1469 C CA . LEU A 1 178 ? 16.307 -6.442 -6.821 1.00 92.56 178 LEU A CA 1
ATOM 1470 C C . LEU A 1 178 ? 16.683 -4.960 -6.904 1.00 92.56 178 LEU A C 1
ATOM 1472 O O . LEU A 1 178 ? 17.668 -4.612 -7.546 1.00 92.56 178 LEU A O 1
ATOM 1476 N N . TYR A 1 179 ? 15.967 -4.107 -6.170 1.00 92.12 179 TYR A N 1
ATOM 1477 C CA . TYR A 1 179 ? 16.227 -2.671 -6.134 1.00 92.12 179 TYR A CA 1
ATOM 1478 C C . TYR A 1 179 ? 17.640 -2.345 -5.623 1.00 92.12 179 TYR A C 1
ATOM 1480 O O . TYR A 1 179 ? 18.367 -1.587 -6.259 1.00 92.12 179 TYR A O 1
ATOM 1488 N N . ARG A 1 180 ? 18.071 -2.961 -4.510 1.00 92.31 180 ARG A N 1
ATOM 1489 C CA . ARG A 1 180 ? 19.426 -2.760 -3.961 1.00 92.31 180 ARG A CA 1
ATOM 1490 C C . ARG A 1 180 ? 20.528 -3.198 -4.925 1.00 92.31 180 ARG A C 1
ATOM 1492 O O . ARG A 1 180 ? 21.566 -2.547 -4.999 1.00 92.31 180 ARG A O 1
ATOM 1499 N N . ASN A 1 181 ? 20.304 -4.272 -5.680 1.00 90.88 181 ASN A N 1
ATOM 1500 C CA . ASN A 1 181 ? 21.260 -4.715 -6.691 1.00 90.88 181 ASN A CA 1
ATOM 1501 C C . ASN A 1 181 ? 21.433 -3.665 -7.799 1.00 90.88 181 ASN A C 1
ATOM 1503 O O . ASN A 1 181 ? 22.566 -3.428 -8.217 1.00 90.88 181 ASN A O 1
ATOM 1507 N N . LEU A 1 182 ? 20.353 -3.005 -8.237 1.00 90.12 182 LEU A N 1
ATOM 1508 C CA . LEU A 1 182 ? 20.436 -1.904 -9.208 1.00 90.12 182 LEU A CA 1
ATOM 1509 C C . LEU A 1 182 ? 21.232 -0.717 -8.664 1.00 90.12 182 LEU A C 1
ATOM 1511 O O . LEU A 1 182 ? 22.113 -0.201 -9.351 1.00 90.12 182 LEU A O 1
ATOM 1515 N N . GLU A 1 183 ? 20.946 -0.327 -7.421 1.00 87.81 183 GLU A N 1
ATOM 1516 C CA . GLU A 1 183 ? 21.616 0.786 -6.746 1.00 87.81 183 GLU A CA 1
ATOM 1517 C C . GLU A 1 183 ? 23.126 0.544 -6.619 1.00 87.81 183 GLU A C 1
ATOM 1519 O O . GLU A 1 183 ? 23.917 1.442 -6.876 1.00 87.81 183 GLU A O 1
ATOM 1524 N N . SER A 1 184 ? 23.538 -0.683 -6.288 1.00 86.75 184 SER A N 1
ATOM 1525 C CA . SER A 1 184 ? 24.957 -1.043 -6.158 1.00 86.75 184 SER A CA 1
ATOM 1526 C C . SER A 1 184 ? 25.720 -1.169 -7.484 1.00 86.75 184 SER A C 1
ATOM 1528 O O . SER A 1 184 ? 26.950 -1.185 -7.478 1.00 86.75 184 SER A O 1
ATOM 1530 N N . ALA A 1 185 ? 25.006 -1.312 -8.603 1.00 76.00 185 ALA A N 1
ATOM 1531 C CA . ALA A 1 185 ? 25.574 -1.538 -9.933 1.00 76.00 185 ALA A CA 1
ATOM 1532 C C . ALA A 1 185 ? 25.637 -0.265 -10.800 1.00 76.00 185 ALA A C 1
ATOM 1534 O O . ALA A 1 185 ? 26.063 -0.352 -11.954 1.00 76.00 185 ALA A O 1
ATOM 1535 N N . SER A 1 186 ? 25.190 0.877 -10.266 1.00 65.19 186 SER A N 1
ATOM 1536 C CA . SER A 1 186 ? 25.116 2.180 -10.946 1.00 65.19 186 SER A CA 1
ATOM 1537 C C . SER A 1 186 ? 26.189 3.141 -10.449 1.00 65.19 186 SER A C 1
ATOM 1539 O O . SER A 1 186 ? 26.663 3.943 -11.284 1.00 65.19 186 SER A O 1
#

Foldseek 3Di:
DDDDDDDPDWDWDDDPDDDQDDDDCLVVVVVDPDDDPDPDDDQVVQWPDADLVNQKTKGKDAPDPDDDPNFDFGIKIWIGGNNHTFKIKTFTQDDCPLVCCVNQPIKIKAFPDDQLVVCVVPDDQWDQDPNGTDGDPSRAWIWIWDDDPFWIWIWTGHNVDNPGTIMIMIGGPCVVVSVVVSVVND

Secondary structure (DSSP, 8-state):
-----------B---------S--GGGGTTS--------PPPGGGGEEEEETTTTEEEEEEES---EETTEEEEEEEEEEETTEEEEEEEEESS--HHHHHHHH---EEEESSHHHHHHHHHS-SEEEETTEEEE-TT--EEEEEEE-SS-EEEEEEESS-TTSPEEEEEE-TTHHHHHHHHHHT-

Sequence (186 aa):
MERTHQSTEEASTKIDLPEPQRLPADLQILTINESFEEERPSLDDYLFGKFFQDRAEFFVIQHSNSTIFDTPVSTVVLYYLDGDHCKTKFILTEDIGARLMVEYGNFKIIPLDEPTKELLSQEEIIVTDKDKKVINKALRKYELLWKLNTKIVRFKVDLDNPTEPFVYTEHVPQYDNLYRNLESAS